Protein AF-K0T5U4-F1 (afdb_monomer_lite)

Organism: Thalassiosira oceanica (NCBI:txid159749)

Radius of gyration: 22.1 Å; chains: 1; bounding box: 47×36×96 Å

Sequence (285 aa):
NEALRSGDAENAYESLRFISALSVLTGEKLSTVLVSIDNVISHMTKAKKMKQSLQLILLDKLLVTSLMSSDEVGPTIDALIEKHKTTNQAWDMELTLYTRFFVAFWNEALFTLNDLLSMNLKVQLKYVYFKFYHGIIAFQQYRNGEGEEWLDQGKDCLEKFKVWSSLSAANFESKLLILEAEYQASEADISAAKTMFQSAARVARNNGLINDQALACKLYGQFLISIVEYQEAISWLNLSKSSFKDWGATHLLKQVENKRQTLIRENNLQDVKTSSCNPKHDLGC

Secondary structure (DSSP, 8-state):
-HHHHHHHHHHHHHHHHHHHHHHHHTT--HHHHHHHHHHHHHHHHHTSS-HHHHHHHHHHHHHHHHHHS----HHHHHHHHHHHHHHT-HHHHHHHHHHHHHHHHHTT-HHHHHHHHT-----HHHHHHHHHHHHHHHHHHHHTTS-HHHHHHHHHHHHHHHHHHHH-HHHHHHHHHHHHHHHHHHTT-HHHHHHHHHHHHHHHHHTT-HHHHHHHHHHHHHHHHHTT-HHHHHHHHHHHHHHHHHHT-HHHHHHHHHHHHHHHHHHHHHHHHHHHT--------

InterPro domains:
  IPR053159 Hybrid Signal Transduction Histidine Kinase [PTHR43642] (2-261)

Foldseek 3Di:
DVVVVVVVVVVVLVVLLVVLLVCLQQLHALVVSLVSLVVSLVVVVVVVPPPLSNLLSVLSNLLSCLLQDVDPCLVVLVVQLVVCVVVVPVVSNLSSLLSNCSSCLLVVVVVSCVVSLPDDRPPVVSVLVNLLSLLLVLLVCLVVVVDPVSLVSNVVSLVVLVVVCVVPVLNRVLSNLLSQLSNCLSVVVPVSNLVSLVVSLVSCVVSVSLVSNLVSLQVNLVSCVVVVNLVVSLVSLVSSLVSSVRSNSNVSSVVSVVVSVVSVVVVVVVVVVVVVPDDPPPPDD

Structure (mmCIF, N/CA/C/O backbone):
data_AF-K0T5U4-F1
#
_entry.id   AF-K0T5U4-F1
#
loop_
_atom_site.group_PDB
_atom_site.id
_atom_site.type_symbol
_atom_site.label_atom_id
_atom_site.label_alt_id
_atom_site.label_comp_id
_atom_site.label_asym_id
_atom_site.label_entity_id
_atom_site.label_seq_id
_atom_site.pdbx_PDB_ins_code
_atom_site.Cartn_x
_atom_site.Cartn_y
_atom_site.Cartn_z
_atom_site.occupancy
_atom_site.B_iso_or_equiv
_atom_site.auth_seq_id
_atom_site.auth_comp_id
_atom_site.auth_asym_id
_atom_site.auth_atom_id
_atom_site.pdbx_PDB_model_num
ATOM 1 N N . ASN A 1 1 ? 22.586 -15.691 -37.755 1.00 48.75 1 ASN A N 1
ATOM 2 C CA . ASN A 1 1 ? 21.652 -16.068 -36.669 1.00 48.75 1 ASN A CA 1
ATOM 3 C C . ASN A 1 1 ? 21.885 -15.238 -35.390 1.00 48.75 1 ASN A C 1
ATOM 5 O O . ASN A 1 1 ? 21.758 -15.745 -34.285 1.00 48.75 1 ASN A O 1
ATOM 9 N N . GLU A 1 2 ? 22.236 -13.952 -35.525 1.00 37.44 2 GLU A N 1
ATOM 10 C CA . GLU A 1 2 ? 22.472 -13.029 -34.397 1.00 37.44 2 GLU A CA 1
ATOM 11 C C . GLU A 1 2 ? 21.187 -12.357 -33.907 1.00 37.44 2 GLU A C 1
ATOM 13 O O . GLU A 1 2 ? 21.043 -12.161 -32.709 1.00 37.44 2 GLU A O 1
ATOM 18 N N . ALA A 1 3 ? 20.232 -12.089 -34.807 1.00 31.78 3 ALA A N 1
ATOM 19 C CA . ALA A 1 3 ? 18.937 -11.492 -34.467 1.00 31.78 3 ALA A CA 1
ATOM 20 C C . ALA A 1 3 ? 18.115 -12.361 -33.493 1.00 31.78 3 ALA A C 1
ATOM 22 O O . ALA A 1 3 ? 17.460 -11.841 -32.595 1.00 31.78 3 ALA A O 1
ATOM 23 N N . LEU A 1 4 ? 18.214 -13.690 -33.626 1.00 35.78 4 LEU A N 1
ATOM 24 C CA . LEU A 1 4 ? 17.598 -14.654 -32.708 1.00 35.78 4 LEU A CA 1
ATOM 25 C C . LEU A 1 4 ? 18.262 -14.640 -31.321 1.00 35.78 4 LEU A C 1
ATOM 27 O O . LEU A 1 4 ? 17.560 -14.698 -30.323 1.00 35.78 4 LEU A O 1
ATOM 31 N N . ARG A 1 5 ? 19.592 -14.478 -31.239 1.00 49.34 5 ARG A N 1
ATOM 32 C CA . ARG A 1 5 ? 20.318 -14.359 -29.957 1.00 49.34 5 ARG A CA 1
ATOM 33 C C . ARG A 1 5 ? 20.125 -12.996 -29.284 1.00 49.34 5 ARG A C 1
ATOM 35 O O . ARG A 1 5 ? 20.102 -12.926 -28.061 1.00 49.34 5 ARG A O 1
ATOM 42 N N . SER A 1 6 ? 20.001 -11.915 -30.059 1.00 52.59 6 SER A N 1
ATOM 43 C CA . SER A 1 6 ? 19.738 -10.576 -29.519 1.00 52.59 6 SER A CA 1
ATOM 44 C C . SER A 1 6 ? 18.296 -10.415 -29.046 1.00 52.59 6 SER A C 1
ATOM 46 O O . SER A 1 6 ? 18.087 -9.808 -28.001 1.00 52.59 6 SER A O 1
ATOM 48 N N . GLY A 1 7 ? 17.325 -10.991 -29.767 1.00 58.91 7 GLY A N 1
ATOM 49 C CA . GLY A 1 7 ? 15.921 -10.990 -29.351 1.00 58.91 7 GLY A CA 1
ATOM 50 C C . GLY A 1 7 ? 15.683 -11.788 -28.067 1.00 58.91 7 GLY A C 1
ATOM 51 O O . GLY A 1 7 ? 14.906 -11.366 -27.220 1.00 58.91 7 GLY A O 1
ATOM 52 N N . ASP A 1 8 ? 16.405 -12.895 -27.876 1.00 68.19 8 ASP A N 1
ATOM 53 C CA . ASP A 1 8 ? 16.314 -13.713 -26.658 1.00 68.19 8 ASP A CA 1
ATOM 54 C C . ASP A 1 8 ? 16.868 -12.969 -25.426 1.00 68.19 8 ASP A C 1
ATOM 56 O O . ASP A 1 8 ? 16.258 -12.950 -24.360 1.00 68.19 8 ASP A O 1
ATOM 60 N N . ALA A 1 9 ? 17.990 -12.255 -25.591 1.00 67.38 9 ALA A N 1
ATOM 61 C CA . ALA A 1 9 ? 18.580 -11.457 -24.518 1.00 67.38 9 ALA A CA 1
ATOM 62 C C . ALA A 1 9 ? 17.706 -10.252 -24.125 1.00 67.38 9 ALA A C 1
ATOM 64 O O . ALA A 1 9 ? 17.514 -10.001 -22.940 1.00 67.38 9 ALA A O 1
ATOM 65 N N . GLU A 1 10 ? 17.164 -9.511 -25.094 1.00 66.50 10 GLU A N 1
ATOM 66 C CA . GLU A 1 10 ? 16.290 -8.358 -24.833 1.00 66.50 10 GLU A CA 1
ATOM 67 C C . GLU A 1 10 ? 14.999 -8.774 -24.114 1.00 66.50 10 GLU A C 1
ATOM 69 O O . GLU A 1 10 ? 14.656 -8.199 -23.080 1.00 66.50 10 GLU A O 1
ATOM 74 N N . ASN A 1 11 ? 14.356 -9.852 -24.572 1.00 71.25 11 ASN A N 1
ATOM 75 C CA . ASN A 1 11 ? 13.186 -10.425 -23.904 1.00 71.25 11 ASN A CA 1
ATOM 76 C C . ASN A 1 11 ? 13.507 -10.931 -22.489 1.00 71.25 11 ASN A C 1
ATOM 78 O O . ASN A 1 11 ? 12.688 -10.776 -21.578 1.00 71.25 11 ASN A O 1
ATOM 82 N N . ALA A 1 12 ? 14.697 -11.501 -22.274 1.00 73.56 12 ALA A N 1
ATOM 83 C CA . ALA A 1 12 ? 15.143 -11.912 -20.946 1.00 73.56 12 ALA A CA 1
ATOM 84 C C . ALA A 1 12 ? 15.303 -10.709 -20.000 1.00 73.56 12 ALA A C 1
ATOM 86 O O . ALA A 1 12 ? 14.860 -10.776 -18.853 1.00 73.56 12 ALA A O 1
ATOM 87 N N . TYR A 1 13 ? 15.867 -9.589 -20.464 1.00 73.06 13 TYR A N 1
ATOM 88 C CA . TYR A 1 13 ? 15.986 -8.375 -19.646 1.00 73.06 13 TYR A CA 1
ATOM 89 C C . TYR A 1 13 ? 14.633 -7.727 -19.348 1.00 73.06 13 TYR A C 1
ATOM 91 O O . TYR A 1 13 ? 14.400 -7.307 -18.216 1.00 73.06 13 TYR A O 1
ATOM 99 N N . GLU A 1 14 ? 13.720 -7.690 -20.319 1.00 71.06 14 GLU A N 1
ATOM 100 C CA . GLU A 1 14 ? 12.347 -7.220 -20.101 1.00 71.06 14 GLU A CA 1
ATOM 101 C C . GLU A 1 14 ? 11.601 -8.095 -19.082 1.00 71.06 14 GLU A C 1
ATOM 103 O O . GLU A 1 14 ? 10.928 -7.576 -18.188 1.00 71.06 14 GLU A O 1
ATOM 108 N N . SER A 1 15 ? 11.789 -9.416 -19.148 1.00 75.12 15 SER A N 1
ATOM 109 C CA . SER A 1 15 ? 11.224 -10.363 -18.180 1.00 75.12 15 SER A CA 1
ATOM 110 C C . SER A 1 15 ? 11.803 -10.151 -16.778 1.00 75.12 15 SER A C 1
ATOM 112 O O . SER A 1 15 ? 11.058 -10.076 -15.803 1.00 75.12 15 SER A O 1
ATOM 114 N N . LEU A 1 16 ? 13.124 -9.984 -16.665 1.00 71.50 16 LEU A N 1
ATOM 115 C CA . LEU A 1 16 ? 13.797 -9.705 -15.391 1.00 71.50 16 LEU A CA 1
ATOM 116 C C . LEU A 1 16 ? 13.361 -8.367 -14.781 1.00 71.50 16 LEU A C 1
ATOM 118 O O . LEU A 1 16 ? 13.172 -8.283 -13.564 1.00 71.50 16 LEU A O 1
ATOM 122 N N . ARG A 1 17 ? 13.146 -7.336 -15.612 1.00 76.00 17 ARG A N 1
ATOM 123 C CA . ARG A 1 17 ? 12.554 -6.069 -15.164 1.00 76.00 17 ARG A CA 1
ATOM 124 C C . ARG A 1 17 ? 11.155 -6.295 -14.606 1.00 76.00 17 ARG A C 1
ATOM 126 O O . ARG A 1 17 ? 10.855 -5.818 -13.517 1.00 76.00 17 ARG A O 1
ATOM 133 N N . PHE A 1 18 ? 10.305 -7.022 -15.331 1.00 75.31 18 PHE A N 1
ATOM 134 C CA . PHE A 1 18 ? 8.936 -7.289 -14.893 1.00 75.31 18 PHE A CA 1
ATOM 135 C C . PHE A 1 18 ? 8.897 -8.040 -13.557 1.00 75.31 18 PHE A C 1
ATOM 137 O O . PHE A 1 18 ? 8.133 -7.663 -12.671 1.00 75.31 18 PHE A O 1
ATOM 144 N N . ILE A 1 19 ? 9.774 -9.034 -13.383 1.00 77.94 19 ILE A N 1
ATOM 145 C CA . ILE A 1 19 ? 9.942 -9.753 -12.115 1.00 77.94 19 ILE A CA 1
ATOM 146 C C . ILE A 1 19 ? 10.361 -8.785 -11.008 1.00 77.94 19 ILE A C 1
ATOM 148 O O . ILE A 1 19 ? 9.720 -8.756 -9.969 1.00 77.94 19 ILE A O 1
ATOM 152 N N . SER A 1 20 ? 11.361 -7.930 -11.242 1.00 74.44 20 SER A N 1
ATOM 153 C CA . SER A 1 20 ? 11.825 -6.966 -10.233 1.00 74.44 20 SER A CA 1
ATOM 154 C C . SER A 1 20 ? 10.732 -5.979 -9.809 1.00 74.44 20 SER A C 1
ATOM 156 O O . SER A 1 20 ? 10.579 -5.704 -8.620 1.00 74.44 20 SER A O 1
ATOM 158 N N . ALA A 1 21 ? 9.937 -5.478 -10.757 1.00 73.75 21 ALA A N 1
ATOM 159 C CA . ALA A 1 21 ? 8.804 -4.607 -10.458 1.00 73.75 21 ALA A CA 1
ATOM 160 C C . ALA A 1 21 ? 7.712 -5.338 -9.655 1.00 73.75 21 ALA A C 1
ATOM 162 O O . ALA A 1 21 ? 7.161 -4.774 -8.709 1.00 73.75 21 ALA A O 1
ATOM 163 N N . LEU A 1 22 ? 7.423 -6.598 -9.997 1.00 81.06 22 LEU A N 1
ATOM 164 C CA . LEU A 1 22 ? 6.492 -7.447 -9.252 1.00 81.06 22 LEU A CA 1
ATOM 165 C C . LEU A 1 22 ? 6.977 -7.726 -7.833 1.00 81.06 22 LEU A C 1
ATOM 167 O O . LEU A 1 22 ? 6.190 -7.591 -6.905 1.00 81.06 22 LEU A O 1
ATOM 171 N N . SER A 1 23 ? 8.260 -8.040 -7.658 1.00 84.31 23 SER A N 1
ATOM 172 C CA . SER A 1 23 ? 8.875 -8.344 -6.367 1.00 84.31 23 SER A CA 1
ATOM 173 C C . SER A 1 23 ? 8.651 -7.240 -5.328 1.00 84.31 23 SER A C 1
ATOM 175 O O . SER A 1 23 ? 8.367 -7.521 -4.164 1.00 84.31 23 SER A O 1
ATOM 177 N N . VAL A 1 24 ? 8.714 -5.966 -5.739 1.00 80.81 24 VAL A N 1
ATOM 178 C CA . VAL A 1 24 ? 8.388 -4.832 -4.852 1.00 80.81 24 VAL A CA 1
ATOM 179 C C . VAL A 1 24 ? 6.923 -4.881 -4.414 1.00 80.81 24 VAL A C 1
ATOM 181 O O . VAL A 1 24 ? 6.597 -4.633 -3.254 1.00 80.81 24 VAL A O 1
ATOM 184 N N . LEU A 1 25 ? 6.029 -5.203 -5.346 1.00 81.25 25 LEU A N 1
ATOM 185 C CA . LEU A 1 25 ? 4.581 -5.163 -5.165 1.00 81.25 25 LEU A CA 1
ATOM 186 C C . LEU A 1 25 ? 4.019 -6.398 -4.441 1.00 81.25 25 LEU A C 1
ATOM 188 O O . LEU A 1 25 ? 2.938 -6.316 -3.849 1.00 81.25 25 LEU A O 1
ATOM 192 N N . THR A 1 26 ? 4.741 -7.518 -4.457 1.00 83.94 26 THR A N 1
ATOM 193 C CA . THR A 1 26 ? 4.399 -8.772 -3.765 1.00 83.94 26 THR A CA 1
ATOM 194 C C . THR A 1 26 ? 5.061 -8.908 -2.392 1.00 83.94 26 THR A C 1
ATOM 196 O O . THR A 1 26 ? 4.864 -9.913 -1.716 1.00 83.94 26 THR A O 1
ATOM 199 N N . GLY A 1 27 ? 5.818 -7.901 -1.947 1.00 88.00 27 GLY A N 1
ATOM 200 C CA . GLY A 1 27 ? 6.398 -7.883 -0.604 1.00 88.00 27 GLY A CA 1
ATOM 201 C C . GLY A 1 27 ? 7.706 -8.659 -0.466 1.00 88.00 27 GLY A C 1
ATOM 202 O O . GLY A 1 27 ? 8.102 -8.970 0.659 1.00 88.00 27 GLY A O 1
ATOM 203 N N . GLU A 1 28 ? 8.409 -8.945 -1.568 1.00 92.50 28 GLU A N 1
ATOM 204 C CA . GLU A 1 28 ? 9.762 -9.493 -1.479 1.00 92.50 28 GLU A CA 1
ATOM 205 C C . GLU A 1 28 ? 10.695 -8.523 -0.752 1.00 92.50 28 GLU A C 1
ATOM 207 O O . GLU A 1 28 ? 10.569 -7.297 -0.840 1.00 92.50 28 GLU A O 1
ATOM 212 N N . LYS A 1 29 ? 11.674 -9.085 -0.037 1.00 94.88 29 LYS A N 1
ATOM 213 C CA . LYS A 1 29 ? 12.633 -8.307 0.744 1.00 94.88 29 LYS A CA 1
ATOM 214 C C . LYS A 1 29 ? 13.379 -7.318 -0.153 1.00 94.88 29 LYS A C 1
ATOM 216 O O . LYS A 1 29 ? 14.140 -7.729 -1.031 1.00 94.88 29 LYS A O 1
ATOM 221 N N . LEU A 1 30 ? 13.241 -6.021 0.125 1.00 94.62 30 LEU A N 1
ATOM 222 C CA . LEU A 1 30 ? 13.740 -4.945 -0.738 1.00 94.62 30 LEU A CA 1
ATOM 223 C C . LEU A 1 30 ? 15.249 -5.018 -0.998 1.00 94.62 30 LEU A C 1
ATOM 225 O O . LEU A 1 30 ? 15.692 -4.703 -2.096 1.00 94.62 30 LEU A O 1
ATOM 229 N N . SER A 1 31 ? 16.044 -5.510 -0.040 1.00 94.06 31 SER A N 1
ATOM 230 C CA . SER A 1 31 ? 17.482 -5.726 -0.250 1.00 94.06 31 SER A CA 1
ATOM 231 C C . SER A 1 31 ? 17.773 -6.751 -1.351 1.00 94.06 31 SER A C 1
ATOM 233 O O . SER A 1 31 ? 18.725 -6.590 -2.106 1.00 94.06 31 SER A O 1
ATOM 235 N N . THR A 1 32 ? 16.962 -7.808 -1.447 1.00 92.81 32 THR A N 1
ATOM 236 C CA . THR A 1 32 ? 17.093 -8.840 -2.484 1.00 92.81 32 THR A CA 1
ATOM 237 C C . THR A 1 32 ? 16.663 -8.289 -3.839 1.00 92.81 32 THR A C 1
ATOM 239 O O . THR A 1 32 ? 17.360 -8.489 -4.834 1.00 92.81 32 THR A O 1
ATOM 242 N N . VAL A 1 33 ? 15.564 -7.530 -3.860 1.00 92.62 33 VAL A N 1
ATOM 243 C CA . VAL A 1 33 ? 15.078 -6.859 -5.071 1.00 92.62 33 VAL A CA 1
ATOM 244 C C . VAL A 1 33 ? 16.120 -5.877 -5.605 1.00 92.62 33 VAL A C 1
ATOM 246 O O . VAL A 1 33 ? 16.430 -5.905 -6.792 1.00 92.62 33 VAL A O 1
ATOM 249 N N . LEU A 1 34 ? 16.729 -5.068 -4.733 1.00 92.38 34 LEU A N 1
ATOM 250 C CA . LEU A 1 34 ? 17.756 -4.099 -5.115 1.00 92.38 34 LEU A CA 1
ATOM 251 C C . LEU A 1 34 ? 18.985 -4.772 -5.742 1.00 92.38 34 LEU A C 1
ATOM 253 O O . LEU A 1 34 ? 19.461 -4.317 -6.778 1.00 92.38 34 LEU A O 1
ATOM 257 N N . VAL A 1 35 ? 19.455 -5.890 -5.174 1.00 91.81 35 VAL A N 1
ATOM 258 C CA . VAL A 1 35 ? 20.556 -6.681 -5.756 1.00 91.81 35 VAL A CA 1
ATOM 259 C C . VAL A 1 35 ? 20.186 -7.207 -7.147 1.00 91.81 35 VAL A C 1
ATOM 261 O O . VAL A 1 35 ? 21.005 -7.150 -8.064 1.00 91.81 35 VAL A O 1
ATOM 264 N N . SER A 1 36 ? 18.955 -7.696 -7.326 1.00 89.06 36 SER A N 1
ATOM 265 C CA . SER A 1 36 ? 18.466 -8.165 -8.630 1.00 89.06 36 SER A CA 1
ATOM 266 C C . SER A 1 36 ? 18.442 -7.032 -9.663 1.00 89.06 36 SER A C 1
ATOM 268 O O . SER A 1 36 ? 19.010 -7.164 -10.749 1.00 89.06 36 SER A O 1
ATOM 270 N N . ILE A 1 37 ? 17.884 -5.879 -9.285 1.00 89.62 37 ILE A N 1
ATOM 271 C CA . ILE A 1 37 ? 17.845 -4.659 -10.098 1.00 89.62 37 ILE A CA 1
ATOM 272 C C . ILE A 1 37 ? 19.260 -4.214 -10.497 1.00 89.62 37 ILE A C 1
ATOM 274 O O . ILE A 1 37 ? 19.512 -3.941 -11.672 1.00 89.62 37 ILE A O 1
ATOM 278 N N . ASP A 1 38 ? 20.203 -4.176 -9.554 1.00 91.06 38 ASP A N 1
ATOM 279 C CA . ASP A 1 38 ? 21.587 -3.763 -9.812 1.00 91.06 38 ASP A CA 1
ATOM 280 C C . ASP A 1 38 ? 22.310 -4.707 -10.777 1.00 91.06 38 ASP A C 1
ATOM 282 O O . ASP A 1 38 ? 23.038 -4.257 -11.671 1.00 91.06 38 ASP A O 1
ATOM 286 N N . ASN A 1 39 ? 22.062 -6.012 -10.658 1.00 87.12 39 ASN A N 1
ATOM 287 C CA . ASN A 1 39 ? 22.575 -6.996 -11.604 1.00 87.12 39 ASN A CA 1
ATOM 288 C C . ASN A 1 39 ? 22.016 -6.746 -13.011 1.00 87.12 39 ASN A C 1
ATOM 290 O O . ASN A 1 39 ? 22.788 -6.661 -13.971 1.00 87.12 39 ASN A O 1
ATOM 294 N N . VAL A 1 40 ? 20.698 -6.557 -13.140 1.00 84.50 40 VAL A N 1
ATOM 295 C CA . VAL A 1 40 ? 20.041 -6.262 -14.425 1.00 84.50 40 VAL A CA 1
ATOM 296 C C . VAL A 1 40 ? 20.614 -4.986 -15.050 1.00 84.50 40 VAL A C 1
ATOM 298 O O . VAL A 1 40 ? 21.036 -5.010 -16.208 1.00 84.50 40 VAL A O 1
ATOM 301 N N . ILE A 1 41 ? 20.745 -3.899 -14.281 1.00 87.50 41 ILE A N 1
ATOM 302 C CA . ILE A 1 41 ? 21.347 -2.635 -14.737 1.00 87.50 41 ILE A CA 1
ATOM 303 C C . ILE A 1 41 ? 22.782 -2.849 -15.241 1.00 87.50 41 ILE A C 1
ATOM 305 O O . ILE A 1 41 ? 23.142 -2.352 -16.315 1.00 87.50 41 ILE A O 1
ATOM 309 N N . SER A 1 42 ? 23.606 -3.600 -14.502 1.00 86.44 42 SER A N 1
ATOM 310 C CA . SER A 1 42 ? 24.994 -3.905 -14.878 1.00 86.44 42 SER A CA 1
ATOM 311 C C . SER A 1 42 ? 25.073 -4.642 -16.218 1.00 86.44 42 SER A C 1
ATOM 313 O O . SER A 1 42 ? 25.872 -4.283 -17.091 1.00 86.44 42 SER A O 1
ATOM 315 N N . HIS A 1 43 ? 24.206 -5.635 -16.427 1.00 81.38 43 HIS A N 1
ATOM 316 C CA . HIS A 1 43 ? 24.136 -6.380 -17.681 1.00 81.38 43 HIS A CA 1
ATOM 317 C C . HIS A 1 43 ? 23.635 -5.520 -18.851 1.00 81.38 43 HIS A C 1
ATOM 319 O O . HIS A 1 43 ? 24.263 -5.500 -19.915 1.00 81.38 43 HIS A O 1
ATOM 325 N N . MET A 1 44 ? 22.568 -4.744 -18.652 1.00 80.38 44 MET A N 1
ATOM 326 C CA . MET A 1 44 ? 21.993 -3.885 -19.694 1.00 80.38 44 MET A CA 1
ATOM 327 C C . MET A 1 44 ? 22.946 -2.765 -20.122 1.00 80.38 44 MET A C 1
ATOM 329 O O . MET A 1 44 ? 23.058 -2.467 -21.314 1.00 80.38 44 MET A O 1
ATOM 333 N N . THR A 1 45 ? 23.699 -2.194 -19.178 1.00 83.19 45 THR A N 1
ATOM 334 C CA . THR A 1 45 ? 24.708 -1.160 -19.462 1.00 83.19 45 THR A CA 1
ATOM 335 C C . THR A 1 45 ? 25.827 -1.704 -20.356 1.00 83.19 45 THR A C 1
ATOM 337 O O . THR A 1 45 ? 26.250 -1.040 -21.306 1.00 83.19 45 THR A O 1
ATOM 340 N N . LYS A 1 46 ? 26.274 -2.945 -20.117 1.00 80.88 46 LYS A N 1
ATOM 341 C CA . LYS A 1 46 ? 27.308 -3.611 -20.932 1.00 80.88 46 LYS A CA 1
ATOM 342 C C . LYS A 1 46 ? 26.837 -3.916 -22.355 1.00 80.88 46 LYS A C 1
ATOM 344 O O . LYS A 1 46 ? 27.642 -3.865 -23.282 1.00 80.88 46 LYS A O 1
ATOM 349 N N . ALA A 1 47 ? 25.548 -4.188 -22.544 1.00 74.38 47 ALA A N 1
ATOM 350 C CA . ALA A 1 47 ? 24.977 -4.548 -23.839 1.00 74.38 47 ALA A CA 1
ATOM 351 C C . ALA A 1 47 ? 24.832 -3.367 -24.829 1.00 74.38 47 ALA A C 1
ATOM 353 O O . ALA A 1 47 ? 24.534 -3.599 -25.999 1.00 74.38 47 ALA A O 1
ATOM 354 N N . LYS A 1 48 ? 25.049 -2.110 -24.395 1.00 66.94 48 LYS A N 1
ATOM 355 C CA . LYS A 1 48 ? 25.103 -0.856 -25.194 1.00 66.94 48 LYS A CA 1
ATOM 356 C C . LYS A 1 48 ? 23.916 -0.543 -26.136 1.00 66.94 48 LYS A C 1
ATOM 358 O O . LYS A 1 48 ? 23.945 0.502 -26.785 1.00 66.94 48 LYS A O 1
ATOM 363 N N . LYS A 1 49 ? 22.873 -1.380 -26.210 1.00 63.09 49 LYS A N 1
ATOM 364 C CA . LYS A 1 49 ? 21.760 -1.259 -27.178 1.00 63.09 49 LYS A CA 1
ATOM 365 C C . LYS A 1 49 ? 20.365 -1.017 -26.572 1.00 63.09 49 LYS A C 1
ATOM 367 O O . LYS A 1 49 ? 19.439 -0.780 -27.330 1.00 63.09 49 LYS A O 1
ATOM 372 N N . MET A 1 50 ? 20.204 -0.995 -25.244 1.00 65.38 50 MET A N 1
ATOM 373 C CA . MET A 1 50 ? 18.878 -0.995 -24.585 1.00 65.38 50 MET A CA 1
ATOM 374 C C . MET A 1 50 ? 18.613 0.263 -23.737 1.00 65.38 50 MET A C 1
ATOM 376 O O . MET A 1 50 ? 18.429 0.184 -22.525 1.00 65.38 50 MET A O 1
ATOM 380 N N . LYS A 1 51 ? 18.635 1.455 -24.352 1.00 69.88 51 LYS A N 1
ATOM 381 C CA . LYS A 1 51 ? 18.510 2.732 -23.612 1.00 69.88 51 LYS A CA 1
ATOM 382 C C . LYS A 1 51 ? 17.143 2.930 -22.937 1.00 69.88 51 LYS A C 1
ATOM 384 O O . LYS A 1 51 ? 17.113 3.429 -21.818 1.00 69.88 51 LYS A O 1
ATOM 389 N N . GLN A 1 52 ? 16.043 2.556 -23.596 1.00 67.88 52 GLN A N 1
ATOM 390 C CA . GLN A 1 52 ? 14.685 2.715 -23.049 1.00 67.88 52 GLN A CA 1
ATOM 391 C C . GLN A 1 52 ? 14.436 1.756 -21.885 1.00 67.88 52 GLN A C 1
ATOM 393 O O . GLN A 1 52 ? 14.146 2.192 -20.776 1.00 67.88 52 GLN A O 1
ATOM 398 N N . SER A 1 53 ? 14.675 0.461 -22.085 1.00 69.38 53 SER A N 1
ATOM 399 C CA . SER A 1 53 ? 14.545 -0.553 -21.037 1.00 69.38 53 SER A CA 1
ATOM 400 C C . SER A 1 53 ? 15.421 -0.262 -19.811 1.00 69.38 53 SER A C 1
ATOM 402 O O . SER A 1 53 ? 14.994 -0.496 -18.681 1.00 69.38 53 SER A O 1
ATOM 404 N N . LEU A 1 54 ? 16.617 0.313 -20.017 1.00 78.56 54 LEU A N 1
ATOM 405 C CA . LEU A 1 54 ? 17.494 0.765 -18.934 1.00 78.56 54 LEU A CA 1
ATOM 406 C C . LEU A 1 54 ? 16.866 1.903 -18.113 1.00 78.56 54 LEU A C 1
ATOM 408 O O . LEU A 1 54 ? 16.998 1.927 -16.895 1.00 78.56 54 LEU A O 1
ATOM 412 N N . GLN A 1 55 ? 16.170 2.843 -18.752 1.00 78.62 55 GLN A N 1
ATOM 413 C CA . GLN A 1 55 ? 15.493 3.922 -18.036 1.00 78.62 55 GLN A CA 1
ATOM 414 C C . GLN A 1 55 ? 14.366 3.389 -17.138 1.00 78.62 55 GLN A C 1
ATOM 416 O O . GLN A 1 55 ? 14.178 3.879 -16.027 1.00 78.62 55 GLN A O 1
ATOM 421 N N . LEU A 1 56 ? 13.658 2.353 -17.585 1.00 78.75 56 LEU A N 1
ATOM 422 C CA . LEU A 1 56 ? 12.543 1.775 -16.838 1.00 78.75 56 LEU A CA 1
ATOM 423 C C . LEU A 1 56 ? 13.005 1.013 -15.592 1.00 78.75 56 LEU A C 1
ATOM 425 O O . LEU A 1 56 ? 12.458 1.232 -14.516 1.00 78.75 56 LEU A O 1
ATOM 429 N N . ILE A 1 57 ? 14.064 0.205 -15.694 1.00 83.69 57 ILE A N 1
ATOM 430 C CA . ILE A 1 57 ? 14.638 -0.468 -14.515 1.00 83.69 57 ILE A CA 1
ATOM 431 C C . ILE A 1 57 ? 15.251 0.540 -13.520 1.00 83.69 57 ILE A C 1
ATOM 433 O O . ILE A 1 57 ? 15.254 0.306 -12.312 1.00 83.69 57 ILE A O 1
ATOM 437 N N . LEU A 1 58 ? 15.725 1.702 -13.993 1.00 87.62 58 LEU A N 1
ATOM 438 C CA . LEU A 1 58 ? 16.183 2.785 -13.115 1.00 87.62 58 LEU A CA 1
ATOM 439 C C . LEU A 1 58 ? 15.029 3.427 -12.331 1.00 87.62 58 LEU A C 1
ATOM 441 O O . LEU A 1 58 ? 15.230 3.788 -11.174 1.00 87.62 58 LEU A O 1
ATOM 445 N N . LEU A 1 59 ? 13.826 3.535 -12.907 1.00 86.56 59 LEU A N 1
ATOM 446 C CA . LEU A 1 59 ? 12.638 3.989 -12.171 1.00 86.56 59 LEU A CA 1
ATOM 447 C C . LEU A 1 59 ? 12.261 3.011 -11.054 1.00 86.56 59 LEU A C 1
ATOM 449 O O . LEU A 1 59 ? 11.942 3.446 -9.948 1.00 86.56 59 LEU A O 1
ATOM 453 N N . ASP A 1 60 ? 12.339 1.705 -11.319 1.00 86.38 60 ASP A N 1
ATOM 454 C CA . ASP A 1 60 ? 12.092 0.680 -10.300 1.00 86.38 60 ASP A CA 1
ATOM 455 C C . ASP A 1 60 ? 13.148 0.760 -9.182 1.00 86.38 60 ASP A C 1
ATOM 457 O O . ASP A 1 60 ? 12.812 0.694 -7.998 1.00 86.38 60 ASP A O 1
ATOM 461 N N . LYS A 1 61 ? 14.419 1.019 -9.533 1.00 90.50 61 LYS A N 1
ATOM 462 C CA . LYS A 1 61 ? 15.480 1.291 -8.551 1.00 90.50 61 LYS A CA 1
ATOM 463 C C . LYS A 1 61 ? 15.166 2.513 -7.689 1.00 90.50 61 LYS A C 1
ATOM 465 O O . LYS A 1 61 ? 15.315 2.441 -6.474 1.00 90.50 61 LYS A O 1
ATOM 470 N N . LEU A 1 62 ? 14.732 3.622 -8.293 1.00 90.31 62 LEU A N 1
ATOM 471 C CA . LEU A 1 62 ? 14.364 4.839 -7.558 1.00 90.31 62 LEU A CA 1
ATOM 472 C C . LEU A 1 62 ? 13.212 4.582 -6.583 1.00 90.31 62 LEU A C 1
ATOM 474 O O . LEU A 1 62 ? 13.271 5.047 -5.446 1.00 90.31 62 LEU A O 1
ATOM 478 N N . LEU A 1 63 ? 12.205 3.803 -6.994 1.00 89.50 63 LEU A N 1
ATOM 479 C CA . LEU A 1 63 ? 11.122 3.386 -6.108 1.00 89.50 63 LEU A CA 1
ATOM 480 C C . LEU A 1 63 ? 11.662 2.602 -4.905 1.00 89.50 63 LEU A C 1
ATOM 482 O O . LEU A 1 63 ? 11.381 2.973 -3.768 1.00 89.50 63 LEU A O 1
ATOM 486 N N . VAL A 1 64 ? 12.471 1.562 -5.132 1.00 92.12 64 VAL A N 1
ATOM 487 C CA . VAL A 1 64 ? 13.049 0.752 -4.044 1.00 92.12 64 VAL A CA 1
ATOM 488 C C . VAL A 1 64 ? 13.909 1.604 -3.113 1.00 92.12 64 VAL A C 1
ATOM 490 O O . VAL A 1 64 ? 13.735 1.536 -1.897 1.00 92.12 64 VAL A O 1
ATOM 493 N N . THR A 1 65 ? 14.775 2.458 -3.662 1.00 91.75 65 THR A N 1
ATOM 494 C CA . THR A 1 65 ? 15.590 3.387 -2.871 1.00 91.75 65 THR A CA 1
ATOM 495 C C . THR A 1 65 ? 14.711 4.278 -1.998 1.00 91.75 65 THR A C 1
ATOM 497 O O . THR A 1 65 ? 14.964 4.357 -0.805 1.00 91.75 65 THR A O 1
ATOM 500 N N . SER A 1 66 ? 13.623 4.849 -2.531 1.00 92.00 66 SER A N 1
ATOM 501 C CA . SER A 1 66 ? 12.716 5.717 -1.757 1.00 92.00 66 SER A CA 1
ATOM 502 C C . SER A 1 66 ? 12.019 5.030 -0.577 1.00 92.00 66 SER A C 1
ATOM 504 O O . SER A 1 66 ? 11.612 5.683 0.379 1.00 92.00 66 SER A O 1
ATOM 506 N N . LEU A 1 67 ? 11.859 3.705 -0.634 1.00 93.12 67 LEU A N 1
ATOM 507 C CA . LEU A 1 67 ? 11.278 2.915 0.455 1.00 93.12 67 LEU A CA 1
ATOM 508 C C . LEU A 1 67 ? 12.326 2.578 1.529 1.00 93.12 67 LEU A C 1
ATOM 510 O O . LEU A 1 67 ? 11.989 2.369 2.699 1.00 93.12 67 LEU A O 1
ATOM 514 N N . MET A 1 68 ? 13.602 2.511 1.143 1.00 93.69 68 MET A N 1
ATOM 515 C CA . MET A 1 68 ? 14.719 2.147 2.015 1.00 93.69 68 MET A CA 1
ATOM 516 C C . MET A 1 68 ? 15.379 3.375 2.660 1.00 93.69 68 MET A C 1
ATOM 518 O O . MET A 1 68 ? 15.633 3.377 3.866 1.00 93.69 68 MET A O 1
ATOM 522 N N . SER A 1 69 ? 15.642 4.435 1.905 1.00 89.94 69 SER A N 1
ATOM 523 C CA . SER A 1 69 ? 16.266 5.667 2.387 1.00 89.94 69 SER A CA 1
ATOM 524 C C . SER A 1 69 ? 15.289 6.838 2.352 1.00 89.94 69 SER A C 1
ATOM 526 O O . SER A 1 69 ? 14.304 6.837 1.624 1.00 89.94 69 SER A O 1
ATOM 528 N N . SER A 1 70 ? 15.578 7.861 3.154 1.00 80.56 70 SER A N 1
ATOM 529 C CA . SER A 1 70 ? 14.853 9.134 3.136 1.00 80.56 70 SER A CA 1
ATOM 530 C C . SER A 1 70 ? 15.320 10.048 1.998 1.00 80.56 70 SER A C 1
ATOM 532 O O . SER A 1 70 ? 15.206 11.266 2.113 1.00 80.56 70 SER A O 1
ATOM 534 N N . ASP A 1 71 ? 15.933 9.485 0.956 1.00 81.88 71 ASP A N 1
ATOM 535 C CA . ASP A 1 71 ? 16.513 10.264 -0.129 1.00 81.88 71 ASP A CA 1
ATOM 536 C C . ASP A 1 71 ? 15.399 10.863 -0.990 1.00 81.88 71 ASP A C 1
ATOM 538 O O . ASP A 1 71 ? 14.441 10.184 -1.375 1.00 81.88 71 ASP A O 1
ATOM 542 N N . GLU A 1 72 ? 15.542 12.140 -1.338 1.00 79.81 72 GLU A N 1
ATOM 543 C CA . GLU A 1 72 ? 14.608 12.813 -2.233 1.00 79.81 72 GLU A CA 1
ATOM 544 C C . GLU A 1 72 ? 14.800 12.325 -3.673 1.00 79.81 72 GLU A C 1
ATOM 546 O O . GLU A 1 72 ? 15.575 12.868 -4.459 1.00 79.81 72 GLU A O 1
ATOM 551 N N . VAL A 1 73 ? 14.054 11.284 -4.045 1.00 85.81 73 VAL A N 1
ATOM 552 C CA . VAL A 1 73 ? 14.007 10.798 -5.434 1.00 85.81 73 VAL A CA 1
ATOM 553 C C . VAL A 1 73 ? 13.032 11.596 -6.309 1.00 85.81 73 VAL A C 1
ATOM 555 O O . VAL A 1 73 ? 13.113 11.529 -7.534 1.00 85.81 73 VAL A O 1
ATOM 558 N N . GLY A 1 74 ? 12.129 12.370 -5.692 1.00 82.69 74 GLY A N 1
ATOM 559 C CA . GLY A 1 74 ? 11.097 13.172 -6.362 1.00 82.69 74 GLY A CA 1
ATOM 560 C C . GLY A 1 74 ? 11.649 14.082 -7.465 1.00 82.69 74 GLY A C 1
ATOM 561 O O . GLY A 1 74 ? 11.238 13.908 -8.609 1.00 82.69 74 GLY A O 1
ATOM 562 N N . PRO A 1 75 ? 12.649 14.945 -7.189 1.00 86.94 75 PRO A N 1
ATOM 563 C CA . PRO A 1 75 ? 13.233 15.829 -8.201 1.00 86.94 75 PRO A CA 1
ATOM 564 C C . PRO A 1 75 ? 13.822 15.087 -9.407 1.00 86.94 75 PRO A C 1
ATOM 566 O O . PRO A 1 75 ? 13.745 15.564 -10.538 1.00 86.94 75 PRO A O 1
ATOM 569 N N . THR A 1 76 ? 14.388 13.895 -9.184 1.00 88.62 76 THR A N 1
ATOM 570 C CA . THR A 1 76 ? 14.909 13.059 -10.276 1.00 88.62 76 THR A CA 1
ATOM 571 C C . THR A 1 76 ? 13.769 12.558 -11.159 1.00 88.62 76 THR A C 1
ATOM 573 O O . THR A 1 76 ? 13.874 12.607 -12.382 1.00 88.62 76 THR A O 1
ATOM 576 N N . ILE A 1 77 ? 12.670 12.102 -10.557 1.00 88.06 77 ILE A N 1
ATOM 577 C CA . ILE A 1 77 ? 11.485 11.638 -11.287 1.00 88.06 77 ILE A CA 1
ATOM 578 C C . ILE A 1 77 ? 10.826 12.808 -12.035 1.00 88.06 77 ILE A C 1
ATOM 580 O O . ILE A 1 77 ? 10.489 12.662 -13.208 1.00 88.06 77 ILE A O 1
ATOM 584 N N . ASP A 1 78 ? 10.719 13.979 -11.406 1.00 87.00 78 ASP A N 1
ATOM 585 C CA . ASP A 1 78 ? 10.134 15.185 -12.003 1.00 87.00 78 ASP A CA 1
ATOM 586 C C . ASP A 1 78 ? 10.957 15.662 -13.217 1.00 87.00 78 ASP A C 1
ATOM 588 O O . ASP A 1 78 ? 10.401 15.970 -14.273 1.00 87.00 78 ASP A O 1
ATOM 592 N N . ALA A 1 79 ? 12.292 15.602 -13.144 1.00 88.19 79 ALA A N 1
ATOM 593 C CA . ALA A 1 79 ? 13.159 15.874 -14.292 1.00 88.19 79 ALA A CA 1
ATOM 594 C C . ALA A 1 79 ? 12.952 14.878 -15.454 1.00 88.19 79 ALA A C 1
ATOM 596 O O . ALA A 1 79 ? 13.035 15.258 -16.626 1.00 88.19 79 ALA A O 1
ATOM 597 N N . LEU A 1 80 ? 12.666 13.604 -15.156 1.00 87.56 80 LEU A N 1
ATOM 598 C CA . LEU A 1 80 ? 12.339 12.605 -16.181 1.00 87.56 80 LEU A CA 1
ATOM 599 C C . LEU A 1 80 ? 10.970 12.869 -16.819 1.00 87.56 80 LEU A C 1
ATOM 601 O O . LEU A 1 80 ? 10.842 12.726 -18.034 1.00 87.56 80 LEU A O 1
ATOM 605 N N . ILE A 1 81 ? 9.978 13.302 -16.038 1.00 86.62 81 ILE A N 1
ATOM 606 C CA . ILE A 1 81 ? 8.659 13.714 -16.544 1.00 86.62 81 ILE A CA 1
ATOM 607 C C . ILE A 1 81 ? 8.814 14.853 -17.558 1.00 86.62 81 ILE A C 1
ATOM 609 O O . ILE A 1 81 ? 8.316 14.747 -18.680 1.00 86.62 81 ILE A O 1
ATOM 613 N N . GLU A 1 82 ? 9.556 15.908 -17.210 1.00 86.38 82 GLU A N 1
ATOM 614 C CA . GLU A 1 82 ? 9.802 17.036 -18.119 1.00 86.38 82 GLU A CA 1
ATOM 615 C C . GLU A 1 82 ? 10.522 16.598 -19.397 1.00 86.38 82 GLU A C 1
ATOM 617 O O . GLU A 1 82 ? 10.130 16.965 -20.507 1.00 86.38 82 GLU A O 1
ATOM 622 N N . LYS A 1 83 ? 11.516 15.713 -19.272 1.00 85.81 83 LYS A N 1
ATOM 623 C CA . LYS A 1 83 ? 12.175 15.115 -20.435 1.00 85.81 83 LYS A CA 1
ATOM 624 C C . LYS A 1 83 ? 11.177 14.368 -21.330 1.00 85.81 83 LYS A C 1
ATOM 626 O O . LYS A 1 83 ? 11.187 14.586 -22.540 1.00 85.81 83 LYS A O 1
ATOM 631 N N . HIS A 1 84 ? 10.300 13.531 -20.775 1.00 83.00 84 HIS A N 1
ATOM 632 C CA . HIS A 1 84 ? 9.332 12.758 -21.563 1.00 83.00 84 HIS A CA 1
ATOM 633 C C . HIS A 1 84 ? 8.276 13.615 -22.259 1.00 83.00 84 HIS A C 1
ATOM 635 O O . HIS A 1 84 ? 7.880 13.283 -23.380 1.00 83.00 84 HIS A O 1
ATOM 641 N N . LYS A 1 85 ? 7.878 14.745 -21.655 1.00 81.88 85 LYS A N 1
ATOM 642 C CA . LYS A 1 85 ? 7.017 15.741 -22.312 1.00 81.88 85 LYS A CA 1
ATOM 643 C C . LYS A 1 85 ? 7.656 16.265 -23.600 1.00 81.88 85 LYS A C 1
ATOM 645 O O . LYS A 1 85 ? 6.972 16.392 -24.611 1.00 81.88 85 LYS A O 1
ATOM 650 N N . THR A 1 86 ? 8.969 16.509 -23.593 1.00 82.25 86 THR A N 1
ATOM 651 C CA . THR A 1 86 ? 9.691 17.007 -24.781 1.00 82.25 86 THR A CA 1
ATOM 652 C C . THR A 1 86 ? 9.947 15.939 -25.849 1.00 82.25 86 THR A C 1
ATOM 654 O O . THR A 1 86 ? 10.039 16.272 -27.027 1.00 82.25 86 THR A O 1
ATOM 657 N N . THR A 1 87 ? 10.049 14.657 -25.473 1.00 76.12 87 THR A N 1
ATOM 658 C CA . THR A 1 87 ? 10.379 13.555 -26.400 1.00 76.12 87 THR A CA 1
ATOM 659 C C . THR A 1 87 ? 9.162 12.795 -26.941 1.00 76.12 87 THR A C 1
ATOM 661 O O . THR A 1 87 ? 9.335 11.905 -27.773 1.00 76.12 87 THR A O 1
ATOM 664 N N . ASN A 1 88 ? 7.943 13.134 -26.500 1.00 70.88 88 ASN A N 1
ATOM 665 C CA . ASN A 1 88 ? 6.671 12.495 -26.876 1.00 70.88 88 ASN A CA 1
ATOM 666 C C . ASN A 1 88 ? 6.642 10.961 -26.669 1.00 70.88 88 ASN A C 1
ATOM 668 O O . ASN A 1 88 ? 6.044 10.210 -27.442 1.00 70.88 88 ASN A O 1
ATOM 672 N N . GLN A 1 89 ? 7.306 10.476 -25.617 1.00 74.06 89 GLN A N 1
ATOM 673 C CA . GLN A 1 89 ? 7.363 9.054 -25.263 1.00 74.06 89 GLN A CA 1
ATOM 674 C C . GLN A 1 89 ? 6.242 8.692 -24.278 1.00 74.06 89 GLN A C 1
ATOM 676 O O . GLN A 1 89 ? 6.453 8.642 -23.068 1.00 74.06 89 GLN A O 1
ATOM 681 N N . ALA A 1 90 ? 5.037 8.433 -24.795 1.00 74.88 90 ALA A N 1
ATOM 682 C CA . ALA A 1 90 ? 3.839 8.223 -23.972 1.00 74.88 90 ALA A CA 1
ATOM 683 C C . ALA A 1 90 ? 3.957 7.062 -22.961 1.00 74.88 90 ALA A C 1
ATOM 685 O O . ALA A 1 90 ? 3.501 7.186 -21.828 1.00 74.88 90 ALA A O 1
ATOM 686 N N . TRP A 1 91 ? 4.594 5.952 -23.347 1.00 72.06 91 TRP A N 1
ATOM 687 C CA . TRP A 1 91 ? 4.775 4.788 -22.468 1.00 72.06 91 TRP A CA 1
ATOM 688 C C . TRP A 1 91 ? 5.749 5.072 -21.316 1.00 72.06 91 TRP A C 1
ATOM 690 O O . TRP A 1 91 ? 5.476 4.746 -20.162 1.00 72.06 91 TRP A O 1
ATOM 700 N N . ASP A 1 92 ? 6.872 5.729 -21.613 1.00 77.25 92 ASP A N 1
ATOM 701 C CA . ASP A 1 92 ? 7.869 6.085 -20.600 1.00 77.25 92 ASP A CA 1
ATOM 702 C C . ASP A 1 92 ? 7.316 7.139 -19.626 1.00 77.25 92 ASP A C 1
ATOM 704 O O . ASP A 1 92 ? 7.564 7.071 -18.420 1.00 77.25 92 ASP A O 1
ATOM 708 N N . MET A 1 93 ? 6.496 8.068 -20.133 1.00 81.94 93 MET A N 1
ATOM 709 C CA . MET A 1 93 ? 5.751 9.029 -19.321 1.00 81.94 93 MET A CA 1
ATOM 710 C C . MET A 1 93 ? 4.818 8.321 -18.335 1.00 81.94 93 MET A C 1
ATOM 712 O O . MET A 1 93 ? 4.866 8.601 -17.140 1.00 81.94 93 MET A O 1
ATOM 716 N N . GLU A 1 94 ? 4.010 7.369 -18.808 1.00 79.88 94 GLU A N 1
ATOM 717 C CA . GLU A 1 94 ? 3.076 6.615 -17.967 1.00 79.88 94 GLU A CA 1
ATOM 718 C C . GLU A 1 94 ? 3.797 5.888 -16.819 1.00 79.88 94 GLU A C 1
ATOM 720 O O . GLU A 1 94 ? 3.395 5.971 -15.657 1.00 79.88 94 GLU A O 1
ATOM 725 N N . LEU A 1 95 ? 4.909 5.213 -17.125 1.00 79.31 95 LEU A N 1
ATOM 726 C CA . LEU A 1 95 ? 5.696 4.488 -16.126 1.00 79.31 95 LEU A CA 1
ATOM 727 C C . LEU A 1 95 ? 6.369 5.424 -15.120 1.00 79.31 95 LEU A C 1
ATOM 729 O O . LEU A 1 95 ? 6.420 5.095 -13.934 1.00 79.31 95 LEU A O 1
ATOM 733 N N . THR A 1 96 ? 6.856 6.576 -15.578 1.00 86.56 96 THR A N 1
ATOM 734 C CA . THR A 1 96 ? 7.478 7.591 -14.718 1.00 86.56 96 THR A CA 1
ATOM 735 C C . THR A 1 96 ? 6.452 8.200 -13.766 1.00 86.56 96 THR A C 1
ATOM 737 O O . THR A 1 96 ? 6.712 8.309 -12.567 1.00 86.56 96 THR A O 1
ATOM 740 N N . LEU A 1 97 ? 5.262 8.527 -14.272 1.00 85.56 97 LEU A N 1
ATOM 741 C CA . LEU A 1 97 ? 4.171 9.054 -13.461 1.00 85.56 97 LEU A CA 1
ATOM 742 C C . LEU A 1 97 ? 3.660 8.030 -12.441 1.00 85.56 97 LEU A C 1
ATOM 744 O O . LEU A 1 97 ? 3.410 8.381 -11.290 1.00 85.56 97 LEU A O 1
ATOM 748 N N . TYR A 1 98 ? 3.571 6.753 -12.821 1.00 85.31 98 TYR A N 1
ATOM 749 C CA . TYR A 1 98 ? 3.269 5.678 -11.877 1.00 85.31 98 TYR A CA 1
ATOM 750 C C . TYR A 1 98 ? 4.298 5.622 -10.741 1.00 85.31 98 TYR A C 1
ATOM 752 O O . TYR A 1 98 ? 3.928 5.588 -9.570 1.00 85.31 98 TYR A O 1
ATOM 760 N N . THR A 1 99 ? 5.594 5.662 -11.057 1.00 87.62 99 THR A N 1
ATOM 761 C CA . THR A 1 99 ? 6.640 5.691 -10.026 1.00 87.62 99 THR A CA 1
ATOM 762 C C . THR A 1 99 ? 6.504 6.928 -9.138 1.00 87.62 99 THR A C 1
ATOM 764 O O . THR A 1 99 ? 6.596 6.809 -7.916 1.00 87.62 99 THR A O 1
ATOM 767 N N . ARG A 1 100 ? 6.200 8.100 -9.715 1.00 89.25 100 ARG A N 1
ATOM 768 C CA . ARG A 1 100 ? 5.951 9.329 -8.947 1.00 89.25 100 ARG A CA 1
ATOM 769 C C . ARG A 1 100 ? 4.784 9.180 -7.976 1.00 89.25 100 ARG A C 1
ATOM 771 O O . ARG A 1 100 ? 4.912 9.592 -6.824 1.00 89.25 100 ARG A O 1
ATOM 778 N N . PHE A 1 101 ? 3.688 8.573 -8.431 1.00 89.44 101 PHE A N 1
ATOM 779 C CA . PHE A 1 101 ? 2.502 8.294 -7.624 1.00 89.44 101 PHE A CA 1
ATOM 780 C C . PHE A 1 101 ? 2.841 7.390 -6.435 1.00 89.44 101 PHE A C 1
ATOM 782 O O . PHE A 1 101 ? 2.498 7.714 -5.303 1.00 89.44 101 PHE A O 1
ATOM 789 N N . PHE A 1 102 ? 3.590 6.307 -6.655 1.00 88.94 102 PHE A N 1
ATOM 790 C CA . PHE A 1 102 ? 3.988 5.391 -5.581 1.00 88.94 102 PHE A CA 1
ATOM 791 C C . PHE A 1 102 ? 4.884 6.048 -4.541 1.00 88.94 102 PHE A C 1
ATOM 793 O O . PHE A 1 102 ? 4.652 5.899 -3.340 1.00 88.94 102 PHE A O 1
ATOM 800 N N . VAL A 1 103 ? 5.894 6.788 -5.000 1.00 90.12 103 VAL A N 1
ATOM 801 C CA . VAL A 1 103 ? 6.782 7.541 -4.113 1.00 90.12 103 VAL A CA 1
ATOM 802 C C . VAL A 1 103 ? 5.969 8.544 -3.296 1.00 90.12 103 VAL A C 1
ATOM 804 O O . VAL A 1 103 ? 6.181 8.650 -2.091 1.00 90.12 103 VAL A O 1
ATOM 807 N N . ALA A 1 104 ? 5.023 9.253 -3.915 1.00 90.12 104 ALA A N 1
ATOM 808 C CA . ALA A 1 104 ? 4.175 10.215 -3.218 1.00 90.12 104 ALA A CA 1
ATOM 809 C C . ALA A 1 104 ? 3.236 9.545 -2.201 1.00 90.12 104 ALA A C 1
ATOM 811 O O . ALA A 1 104 ? 3.154 10.016 -1.070 1.00 90.12 104 ALA A O 1
ATOM 812 N N . PHE A 1 105 ? 2.593 8.427 -2.558 1.00 91.75 105 PHE A N 1
ATOM 813 C CA . PHE A 1 105 ? 1.715 7.675 -1.657 1.00 91.75 1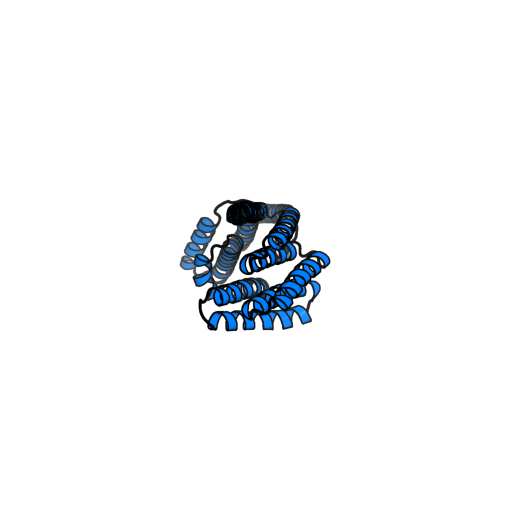05 PHE A CA 1
ATOM 814 C C . PHE A 1 105 ? 2.459 7.229 -0.396 1.00 91.75 105 PHE A C 1
ATOM 816 O O . PHE A 1 105 ? 2.039 7.522 0.723 1.00 91.75 105 PHE A O 1
ATOM 823 N N . TRP A 1 106 ? 3.600 6.556 -0.563 1.00 91.12 106 TRP A N 1
ATOM 824 C CA . TRP A 1 106 ? 4.357 6.023 0.568 1.00 91.12 106 TRP A CA 1
ATOM 825 C C . TRP A 1 106 ? 4.996 7.115 1.429 1.00 91.12 106 TRP A C 1
ATOM 827 O O . TRP A 1 106 ? 5.148 6.917 2.632 1.00 91.12 106 TRP A O 1
ATOM 837 N N . ASN A 1 107 ? 5.299 8.277 0.845 1.00 88.44 107 ASN A N 1
ATOM 838 C CA . ASN A 1 107 ? 5.763 9.456 1.576 1.00 88.44 107 ASN A CA 1
ATOM 839 C C . ASN A 1 107 ? 4.635 10.329 2.153 1.00 88.44 107 ASN A C 1
ATOM 841 O O . ASN A 1 107 ? 4.933 11.386 2.698 1.00 88.44 107 ASN A O 1
ATOM 845 N N . GLU A 1 108 ? 3.368 9.912 2.049 1.00 86.75 108 GLU A N 1
ATOM 846 C CA . GLU A 1 108 ? 2.198 10.681 2.512 1.00 86.75 108 GLU A CA 1
ATOM 847 C C . GLU A 1 108 ? 2.107 12.095 1.884 1.00 86.75 108 GLU A C 1
ATOM 849 O O . GLU A 1 108 ? 1.536 13.021 2.456 1.00 86.75 108 GLU A O 1
ATOM 854 N N . ALA A 1 109 ? 2.643 12.276 0.670 1.00 81.94 109 ALA A N 1
ATOM 855 C CA . ALA A 1 109 ? 2.672 13.549 -0.054 1.00 81.94 109 ALA A CA 1
ATOM 856 C C . ALA A 1 109 ? 1.387 13.766 -0.880 1.00 81.94 109 ALA A C 1
ATOM 858 O O . ALA A 1 109 ? 1.423 13.831 -2.112 1.00 81.94 109 ALA A O 1
ATOM 859 N N . LEU A 1 110 ? 0.243 13.875 -0.191 1.00 72.19 110 LEU A N 1
ATOM 860 C CA . LEU A 1 110 ? -1.099 13.921 -0.797 1.00 72.19 110 LEU A CA 1
ATOM 861 C C . LEU A 1 110 ? -1.271 15.023 -1.858 1.00 72.19 110 LEU A C 1
ATOM 863 O O . LEU A 1 110 ? -1.908 14.783 -2.879 1.00 72.19 110 LEU A O 1
ATOM 867 N N . PHE A 1 111 ? -0.652 16.195 -1.678 1.00 72.75 111 PHE A N 1
ATOM 868 C CA . PHE A 1 111 ? -0.741 17.298 -2.647 1.00 72.75 111 PHE A CA 1
ATOM 869 C C . PHE A 1 111 ? -0.215 16.916 -4.039 1.00 72.75 111 PHE A C 1
ATOM 871 O O . PHE A 1 111 ? -0.731 17.393 -5.041 1.00 72.75 111 PHE A O 1
ATOM 878 N N . THR A 1 112 ? 0.795 16.038 -4.117 1.00 71.12 112 THR A N 1
ATOM 879 C CA . THR A 1 112 ? 1.334 15.569 -5.403 1.00 71.12 112 THR A CA 1
ATOM 880 C C . THR A 1 112 ? 0.420 14.526 -6.053 1.00 71.12 112 THR A C 1
ATOM 882 O O . THR A 1 112 ? 0.518 14.267 -7.249 1.00 71.12 112 THR A O 1
ATOM 885 N N . LEU A 1 113 ? -0.455 13.882 -5.278 1.00 76.19 113 LEU A N 1
ATOM 886 C CA . LEU A 1 113 ? -1.304 12.808 -5.782 1.00 76.19 113 LEU A CA 1
ATOM 887 C C . LEU A 1 113 ? -2.482 13.350 -6.587 1.00 76.19 113 LEU A C 1
ATOM 889 O O . LEU A 1 113 ? -2.835 12.718 -7.572 1.00 76.19 113 LEU A O 1
ATOM 893 N N . ASN A 1 114 ? -3.043 14.511 -6.241 1.00 70.94 114 ASN A N 1
ATOM 894 C CA . ASN A 1 114 ? -4.237 15.044 -6.913 1.00 70.94 114 ASN A CA 1
ATOM 895 C C . ASN A 1 114 ? -4.074 15.140 -8.440 1.00 70.94 114 ASN A C 1
ATOM 897 O O . ASN A 1 114 ? -4.933 14.660 -9.178 1.00 70.94 114 ASN A O 1
ATOM 901 N N . ASP A 1 115 ? -2.932 15.637 -8.920 1.00 70.25 115 ASP A N 1
ATOM 902 C CA . ASP A 1 115 ? -2.647 15.713 -10.360 1.00 70.25 115 ASP A CA 1
ATOM 903 C C . ASP A 1 115 ? -2.506 14.318 -11.002 1.00 70.25 115 ASP A C 1
ATOM 905 O O . ASP A 1 115 ? -2.878 14.097 -12.156 1.00 70.25 115 ASP A O 1
ATOM 909 N N . LEU A 1 116 ? -2.005 13.348 -10.233 1.00 75.25 116 LEU A N 1
ATOM 910 C CA . LEU A 1 116 ? -1.731 11.973 -10.656 1.00 75.25 116 LEU A CA 1
ATOM 911 C C . LEU A 1 116 ? -2.980 11.074 -10.620 1.00 75.25 116 LEU A C 1
ATOM 913 O O . LEU A 1 116 ? -3.023 10.040 -11.282 1.00 75.25 116 LEU A O 1
ATOM 917 N N . LEU A 1 117 ? -4.025 11.442 -9.884 1.00 71.75 117 LEU A N 1
ATOM 918 C CA . LEU A 1 117 ? -5.244 10.632 -9.787 1.00 71.75 117 LEU A CA 1
ATOM 919 C C . LEU A 1 117 ? -6.120 10.704 -11.045 1.00 71.75 117 LEU A C 1
ATOM 921 O O . LEU A 1 117 ? -6.873 9.774 -11.327 1.00 71.75 117 LEU A O 1
ATOM 925 N N . SER A 1 118 ? -5.934 11.740 -11.865 1.00 67.44 118 SER A N 1
ATOM 926 C CA . SER A 1 118 ? -6.586 11.895 -13.173 1.00 67.44 118 SER A CA 1
ATOM 927 C C . SER A 1 118 ? -5.992 11.010 -14.287 1.00 67.44 118 SER A C 1
ATOM 929 O O . SER A 1 118 ? -6.454 11.035 -15.431 1.00 67.44 118 SER A O 1
ATOM 931 N N . MET A 1 119 ? -4.955 10.220 -13.986 1.00 66.56 119 MET A N 1
ATOM 932 C CA . MET A 1 119 ? -4.213 9.459 -14.989 1.00 66.56 119 MET A CA 1
ATOM 933 C C . MET A 1 119 ? -4.989 8.265 -15.549 1.00 66.56 119 MET A C 1
ATOM 935 O O . MET A 1 119 ? -5.489 7.408 -14.820 1.00 66.56 119 MET A O 1
ATOM 939 N N . ASN A 1 120 ? -4.967 8.135 -16.876 1.00 64.56 120 ASN A N 1
ATOM 940 C CA . ASN A 1 120 ? -5.446 6.945 -17.570 1.00 64.56 120 ASN A CA 1
ATOM 941 C C . ASN A 1 120 ? -4.278 5.987 -17.859 1.00 64.56 120 ASN A C 1
ATOM 943 O O . ASN A 1 120 ? -3.660 6.055 -18.923 1.00 64.56 120 ASN A O 1
ATOM 947 N N . LEU A 1 121 ? -3.955 5.126 -16.889 1.00 62.88 121 LEU A N 1
ATOM 948 C CA . LEU A 1 121 ? -2.911 4.108 -17.042 1.00 62.88 121 LEU A CA 1
ATOM 949 C C . LEU A 1 121 ? -3.405 2.959 -17.939 1.00 62.88 121 LEU A C 1
ATOM 951 O O . LEU A 1 121 ? -4.463 2.378 -17.695 1.00 62.88 121 LEU A O 1
ATOM 955 N N . LYS A 1 122 ? -2.618 2.603 -18.955 1.00 63.25 122 LYS A N 1
ATOM 956 C CA . LYS A 1 122 ? -2.855 1.497 -19.892 1.00 63.25 122 LYS A CA 1
ATOM 95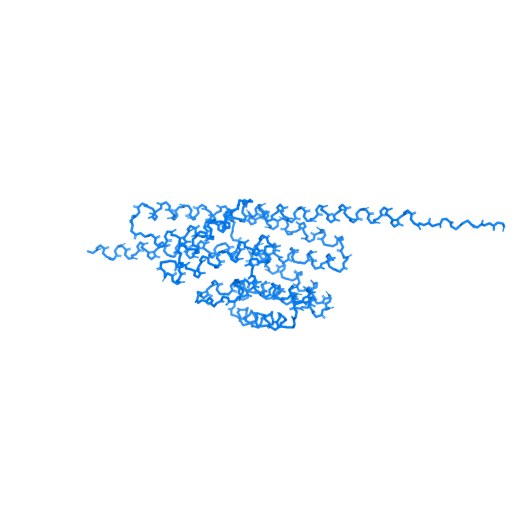7 C C . LYS A 1 122 ? -2.053 0.239 -19.537 1.00 63.25 122 LYS A C 1
ATOM 959 O O . LYS A 1 122 ? -2.368 -0.844 -20.033 1.00 63.25 122 LYS A O 1
ATOM 964 N N . VAL A 1 123 ? -1.033 0.341 -18.681 1.00 62.22 123 VAL A N 1
ATOM 965 C CA . VAL A 1 123 ? -0.207 -0.798 -18.253 1.00 62.22 123 VAL A CA 1
ATOM 966 C C . VAL A 1 123 ? -0.961 -1.647 -17.224 1.00 62.22 123 VAL A C 1
ATOM 968 O O . VAL A 1 123 ? -1.096 -1.263 -16.065 1.00 62.22 123 VAL A O 1
ATOM 971 N N . GLN A 1 124 ? -1.410 -2.836 -17.639 1.00 68.62 124 GLN A N 1
ATOM 972 C CA . GLN A 1 124 ? -2.365 -3.687 -16.907 1.00 68.62 124 GLN A CA 1
ATOM 973 C C . GLN A 1 124 ? -2.001 -3.958 -15.437 1.00 68.62 124 GLN A C 1
ATOM 975 O O . GLN A 1 124 ? -2.844 -3.794 -14.561 1.00 68.62 124 GLN A O 1
ATOM 980 N N . LEU A 1 125 ? -0.754 -4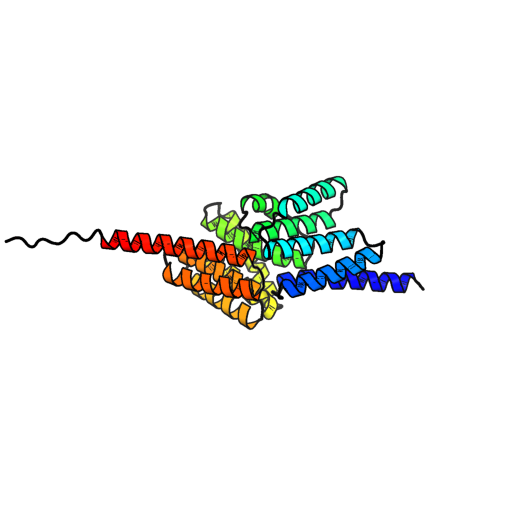.339 -15.134 1.00 73.38 125 LEU A N 1
ATOM 981 C CA . LEU A 1 125 ? -0.356 -4.646 -13.754 1.00 73.38 125 LEU A CA 1
ATOM 982 C C . LEU A 1 125 ? -0.274 -3.384 -12.888 1.00 73.38 125 LEU A C 1
ATOM 984 O O . LEU A 1 125 ? -0.810 -3.338 -11.786 1.00 73.38 125 LEU A O 1
ATOM 988 N N . LYS A 1 126 ? 0.380 -2.340 -13.398 1.00 77.81 126 LYS A N 1
ATOM 989 C CA . LYS A 1 126 ? 0.510 -1.054 -12.705 1.00 77.81 126 LYS A CA 1
ATOM 990 C C . LYS A 1 126 ? -0.861 -0.416 -12.477 1.00 77.81 126 LYS A C 1
ATOM 992 O O . LYS A 1 126 ? -1.107 0.137 -11.414 1.00 77.81 126 LYS A O 1
ATOM 997 N N . TYR A 1 127 ? -1.790 -0.594 -13.409 1.00 84.38 127 TYR A N 1
ATOM 998 C CA . TYR A 1 127 ? -3.178 -0.184 -13.248 1.00 84.38 127 TYR A CA 1
ATOM 999 C C . TYR A 1 127 ? -3.857 -0.839 -12.035 1.00 84.38 127 TYR A C 1
ATOM 1001 O O . TYR A 1 127 ? -4.518 -0.141 -11.268 1.00 84.38 127 TYR A O 1
ATOM 1009 N N . VAL A 1 128 ? -3.662 -2.148 -11.815 1.00 88.50 128 VAL A N 1
ATOM 1010 C CA . VAL A 1 128 ? -4.238 -2.862 -10.657 1.00 88.50 128 VAL A CA 1
ATOM 1011 C C . VAL A 1 128 ? -3.785 -2.227 -9.344 1.00 88.50 128 VAL A C 1
ATOM 1013 O O . VAL A 1 128 ? -4.612 -1.881 -8.500 1.00 88.50 128 VAL A O 1
ATOM 1016 N N . TYR A 1 129 ? -2.479 -2.017 -9.176 1.00 88.62 129 TYR A N 1
ATOM 1017 C CA . TYR A 1 129 ? -1.966 -1.436 -7.937 1.00 88.62 129 TYR A CA 1
ATOM 1018 C C . TYR A 1 129 ? -2.260 0.061 -7.824 1.00 88.62 129 TYR A C 1
ATOM 1020 O O . TYR A 1 129 ? -2.558 0.529 -6.732 1.00 88.62 129 TYR A O 1
ATOM 1028 N N . PHE A 1 130 ? -2.264 0.812 -8.927 1.00 89.50 130 PHE A N 1
ATOM 1029 C CA . PHE A 1 130 ? -2.753 2.191 -8.920 1.00 89.50 130 PHE A CA 1
ATOM 1030 C C . PHE A 1 130 ? -4.186 2.261 -8.386 1.00 89.50 130 PHE A C 1
ATOM 1032 O O . PHE A 1 130 ? -4.448 3.041 -7.479 1.00 89.50 130 PHE A O 1
ATOM 1039 N N . LYS A 1 131 ? -5.091 1.396 -8.867 1.00 92.56 131 LYS A N 1
ATOM 1040 C CA . LYS A 1 131 ? -6.471 1.324 -8.367 1.00 92.56 131 LYS A CA 1
ATOM 1041 C C . LYS A 1 131 ? -6.545 0.961 -6.886 1.00 92.56 131 LYS A C 1
ATOM 1043 O O . LYS A 1 131 ? -7.385 1.510 -6.185 1.00 92.56 131 LYS A O 1
ATOM 1048 N N . PHE A 1 132 ? -5.656 0.097 -6.398 1.00 95.31 132 PHE A N 1
ATOM 1049 C CA . PHE A 1 132 ? -5.592 -0.236 -4.974 1.00 95.31 132 PHE A CA 1
ATOM 1050 C C . PHE A 1 132 ? -5.299 0.994 -4.112 1.00 95.31 132 PHE A C 1
ATOM 1052 O O . PHE A 1 132 ? -6.088 1.354 -3.242 1.00 95.31 132 PHE A O 1
ATOM 1059 N N . TYR A 1 133 ? -4.179 1.665 -4.378 1.00 94.44 133 TYR A N 1
ATOM 1060 C CA . TYR A 1 133 ? -3.773 2.834 -3.603 1.00 94.44 133 TYR A CA 1
ATOM 1061 C C . TYR A 1 133 ? -4.718 4.016 -3.817 1.00 94.44 133 TYR A C 1
ATOM 1063 O O . TYR A 1 133 ? -5.002 4.743 -2.870 1.00 94.44 133 TYR A O 1
ATOM 1071 N N . HIS A 1 134 ? -5.257 4.177 -5.029 1.00 94.00 134 HIS A N 1
ATOM 1072 C CA . HIS A 1 134 ? -6.270 5.185 -5.309 1.00 94.00 134 HIS A CA 1
ATOM 1073 C C . HIS A 1 134 ? -7.534 4.966 -4.475 1.00 94.00 134 HIS A C 1
ATOM 1075 O O . HIS A 1 134 ? -8.011 5.920 -3.877 1.00 94.00 134 HIS A O 1
ATOM 1081 N N . GLY A 1 135 ? -8.038 3.732 -4.362 1.00 97.00 135 GLY A N 1
ATOM 1082 C CA . GLY A 1 135 ? -9.208 3.441 -3.530 1.00 97.00 135 GLY A CA 1
ATOM 1083 C C . GLY A 1 135 ? -9.004 3.827 -2.061 1.00 97.00 135 GLY A C 1
ATOM 1084 O O . GLY A 1 135 ? -9.884 4.441 -1.465 1.00 97.00 135 GLY A O 1
ATOM 1085 N N . ILE A 1 136 ? -7.817 3.553 -1.505 1.00 97.75 136 ILE A N 1
ATOM 1086 C CA . ILE A 1 136 ? -7.449 3.971 -0.140 1.00 97.75 136 ILE A CA 1
ATOM 1087 C C . ILE A 1 136 ? -7.487 5.499 -0.015 1.00 97.75 136 ILE A C 1
ATOM 1089 O O . ILE A 1 136 ? -8.134 6.025 0.888 1.00 97.75 136 ILE A O 1
ATOM 1093 N N . ILE A 1 137 ? -6.818 6.212 -0.931 1.00 95.69 137 ILE A N 1
ATOM 1094 C CA . ILE A 1 137 ? -6.788 7.681 -0.930 1.00 95.69 137 ILE A CA 1
ATOM 1095 C C . ILE A 1 137 ? -8.208 8.234 -1.047 1.00 95.69 137 ILE A C 1
ATOM 1097 O O . ILE A 1 137 ? -8.571 9.127 -0.295 1.00 95.69 137 ILE A O 1
ATOM 1101 N N . ALA A 1 138 ? -9.022 7.689 -1.948 1.00 96.00 138 ALA A N 1
ATOM 1102 C CA . ALA A 1 138 ? -10.375 8.157 -2.196 1.00 96.00 138 ALA A CA 1
ATOM 1103 C C . ALA A 1 138 ? -11.252 8.045 -0.938 1.00 96.00 138 ALA A C 1
ATOM 1105 O O . ALA A 1 138 ? -11.860 9.027 -0.517 1.00 96.00 138 ALA A O 1
ATOM 1106 N N . PHE A 1 139 ? -11.233 6.905 -0.243 1.00 97.94 139 PHE A N 1
ATOM 1107 C CA . PHE A 1 139 ? -11.955 6.779 1.027 1.00 97.94 139 PHE A CA 1
ATOM 1108 C C . PHE A 1 139 ? -11.427 7.727 2.113 1.00 97.94 139 PHE A C 1
ATOM 1110 O O . PHE A 1 139 ? -12.214 8.286 2.873 1.00 97.94 139 PHE A O 1
ATOM 1117 N N . GLN A 1 140 ? -10.115 7.964 2.173 1.00 95.62 140 GLN A N 1
ATOM 1118 C CA . GLN A 1 140 ? -9.531 8.925 3.113 1.00 95.62 140 GLN A CA 1
ATOM 1119 C C . GLN A 1 140 ? -9.943 10.370 2.801 1.00 95.62 140 GLN A C 1
ATOM 1121 O O . GLN A 1 140 ? -10.304 11.100 3.720 1.00 95.62 140 GLN A O 1
ATOM 1126 N N . GLN A 1 141 ? -9.945 10.773 1.527 1.00 94.19 141 GLN A N 1
ATOM 1127 C CA . GLN A 1 141 ? -10.383 12.108 1.107 1.00 94.19 141 GLN A CA 1
ATOM 1128 C C . GLN A 1 141 ? -11.868 12.333 1.382 1.00 94.19 141 GLN A C 1
ATOM 1130 O O . GLN A 1 141 ? -12.247 13.393 1.879 1.00 94.19 141 GLN A O 1
ATOM 1135 N N . TYR A 1 142 ? -12.699 11.313 1.158 1.00 96.38 142 TYR A N 1
ATOM 1136 C CA . TYR A 1 142 ? -14.104 11.363 1.548 1.00 96.38 142 TYR A CA 1
ATOM 1137 C C . TYR A 1 142 ? -14.267 11.651 3.048 1.00 96.38 142 TYR A C 1
ATOM 1139 O O . TYR A 1 142 ? -14.962 12.594 3.422 1.00 96.38 142 TYR A O 1
ATOM 1147 N N . ARG A 1 143 ? -13.557 10.914 3.916 1.00 95.19 143 ARG A N 1
ATOM 1148 C CA . ARG A 1 143 ? -13.599 11.151 5.372 1.00 95.19 143 ARG A CA 1
ATOM 1149 C C . ARG A 1 143 ? -13.041 12.510 5.793 1.00 95.19 143 ARG A C 1
ATOM 1151 O O . ARG A 1 143 ? -13.424 13.011 6.845 1.00 95.19 143 ARG A O 1
ATOM 1158 N N . ASN A 1 144 ? -12.170 13.109 4.983 1.00 93.50 144 ASN A N 1
ATOM 1159 C CA . ASN A 1 144 ? -11.665 14.465 5.199 1.00 93.50 144 ASN A CA 1
ATOM 1160 C C . ASN A 1 144 ? -12.647 15.559 4.736 1.00 93.50 144 ASN A C 1
ATOM 1162 O O . ASN A 1 144 ? -12.385 16.736 4.969 1.00 93.50 144 ASN A O 1
ATOM 1166 N N . GLY A 1 145 ? -13.780 15.194 4.126 1.00 93.75 145 GLY A N 1
ATOM 1167 C CA . GLY A 1 145 ? -14.814 16.135 3.693 1.00 93.75 145 GLY A CA 1
ATOM 1168 C C . GLY A 1 145 ? -14.617 16.699 2.285 1.00 93.75 145 GLY A C 1
ATOM 1169 O O . GLY A 1 145 ? -15.261 17.685 1.939 1.00 93.75 145 GLY A O 1
ATOM 1170 N N . GLU A 1 146 ? -13.773 16.078 1.455 1.00 91.69 146 GLU A N 1
ATOM 1171 C CA . GLU A 1 146 ? -13.458 16.554 0.096 1.00 91.69 146 GLU A CA 1
ATOM 1172 C C . GLU A 1 146 ? -14.561 16.250 -0.947 1.00 91.69 146 GLU A C 1
ATOM 1174 O O . GLU A 1 146 ? -14.390 16.531 -2.132 1.00 91.69 146 GLU A O 1
ATOM 1179 N N . GLY A 1 147 ? -15.696 15.672 -0.531 1.00 92.69 147 GLY A N 1
ATOM 1180 C CA . GLY A 1 147 ? -16.898 15.478 -1.355 1.00 92.69 147 GLY A CA 1
ATOM 1181 C C . GLY A 1 147 ? -17.249 14.020 -1.686 1.00 92.69 147 GLY A C 1
ATOM 1182 O O . GLY A 1 147 ? -16.408 13.125 -1.644 1.00 92.69 147 GLY A O 1
ATOM 1183 N N . GLU A 1 148 ? -18.519 13.792 -2.041 1.00 95.06 148 GLU A N 1
ATOM 1184 C CA . GLU A 1 148 ? -19.100 12.464 -2.335 1.00 95.06 148 GLU A CA 1
ATOM 1185 C C . GLU A 1 148 ? -18.463 11.767 -3.551 1.00 95.06 148 GLU A C 1
ATOM 1187 O O . GLU A 1 148 ? -18.394 10.541 -3.598 1.00 95.06 148 GLU A O 1
ATOM 1192 N N . GLU A 1 149 ? -17.909 12.523 -4.505 1.00 95.00 149 GLU A N 1
ATOM 1193 C CA . GLU A 1 149 ? -17.221 11.956 -5.676 1.00 95.00 149 GLU A CA 1
ATOM 1194 C C . GLU A 1 149 ? -16.057 11.034 -5.279 1.00 95.00 149 GLU A C 1
ATOM 1196 O O . GLU A 1 149 ? -15.755 10.060 -5.972 1.00 95.00 149 GLU A O 1
ATOM 1201 N N . TRP A 1 150 ? -15.405 11.306 -4.145 1.00 95.69 150 TRP A N 1
ATOM 1202 C CA . TRP A 1 150 ? -14.347 10.453 -3.615 1.00 95.69 150 TRP A CA 1
ATOM 1203 C C . TRP A 1 150 ? -14.876 9.120 -3.088 1.00 95.69 150 TRP A C 1
ATOM 1205 O O . TRP A 1 150 ? -14.225 8.088 -3.265 1.00 95.69 150 TRP A O 1
ATOM 1215 N N . LEU A 1 151 ? -16.070 9.107 -2.494 1.00 97.38 151 LEU A N 1
ATOM 1216 C CA . LEU A 1 151 ? -16.710 7.867 -2.067 1.00 97.38 151 LEU A CA 1
ATOM 1217 C C . LEU A 1 151 ? -17.025 6.982 -3.277 1.00 97.38 151 LEU A C 1
ATOM 1219 O O . LEU A 1 151 ? -16.736 5.783 -3.255 1.00 97.38 151 LEU A O 1
ATOM 1223 N N . ASP A 1 152 ? -17.547 7.578 -4.350 1.00 97.25 152 ASP A N 1
ATOM 1224 C CA . ASP A 1 152 ? -17.852 6.876 -5.599 1.00 97.25 152 ASP A CA 1
ATOM 1225 C C . ASP A 1 152 ? -16.590 6.303 -6.259 1.00 97.25 152 ASP A C 1
ATOM 1227 O O . ASP A 1 152 ? -16.572 5.143 -6.679 1.00 97.25 152 ASP A O 1
ATOM 1231 N N . GLN A 1 153 ? -15.495 7.068 -6.291 1.00 96.00 153 GLN A N 1
ATOM 1232 C CA . GLN A 1 153 ? -14.202 6.590 -6.794 1.00 96.00 153 GLN A CA 1
ATOM 1233 C C . GLN A 1 153 ? -13.630 5.442 -5.950 1.00 96.00 153 GLN A C 1
ATOM 1235 O O . GLN A 1 153 ? -13.091 4.473 -6.499 1.00 96.00 153 GLN A O 1
ATOM 1240 N N . GLY A 1 154 ? -13.765 5.518 -4.623 1.00 97.62 154 GLY A N 1
ATOM 1241 C CA . GLY A 1 154 ? -13.393 4.437 -3.712 1.00 97.62 154 GLY A CA 1
ATOM 1242 C C . GLY A 1 154 ? -14.199 3.164 -3.980 1.00 97.62 154 GLY A C 1
ATOM 1243 O O . GLY A 1 154 ? -13.618 2.086 -4.134 1.00 97.62 154 GLY A O 1
ATOM 1244 N N . LYS A 1 155 ? -15.525 3.291 -4.133 1.00 98.38 155 LYS A N 1
ATOM 1245 C CA . LYS A 1 155 ? -16.437 2.186 -4.480 1.00 98.38 155 LYS A CA 1
ATOM 1246 C C . LYS A 1 155 ? -16.093 1.564 -5.840 1.00 98.38 155 LYS A C 1
ATOM 1248 O O . LYS A 1 155 ? -16.014 0.342 -5.939 1.00 98.38 155 LYS A O 1
ATOM 1253 N N . ASP A 1 156 ? -15.782 2.368 -6.860 1.00 97.12 156 ASP A N 1
ATOM 1254 C CA . ASP A 1 156 ? -15.317 1.884 -8.173 1.00 97.12 156 ASP A CA 1
ATOM 1255 C C . ASP A 1 156 ? -14.036 1.034 -8.072 1.00 97.12 156 ASP A C 1
ATOM 1257 O O . ASP A 1 156 ? -13.876 0.030 -8.777 1.00 97.12 156 ASP A O 1
ATOM 1261 N N . CYS A 1 157 ? -13.104 1.430 -7.202 1.00 97.25 157 CYS A N 1
ATOM 1262 C CA . CYS A 1 157 ? -11.888 0.662 -6.947 1.00 97.25 157 CYS A CA 1
ATOM 1263 C C . CYS A 1 157 ? -12.195 -0.632 -6.178 1.00 97.25 157 CYS A C 1
ATOM 1265 O O . CYS A 1 157 ? -11.687 -1.692 -6.547 1.00 97.25 157 CYS A O 1
ATOM 1267 N N . LEU A 1 158 ? -13.057 -0.564 -5.161 1.00 98.44 158 LEU A N 1
ATOM 1268 C CA . LEU A 1 158 ? -13.492 -1.715 -4.372 1.00 98.44 158 LEU A CA 1
ATOM 1269 C C . LEU A 1 158 ? -14.154 -2.797 -5.244 1.00 98.44 158 LEU A C 1
ATOM 1271 O O . LEU A 1 158 ? -13.777 -3.965 -5.152 1.00 98.44 158 LEU A O 1
ATOM 1275 N N . GLU A 1 159 ? -15.065 -2.426 -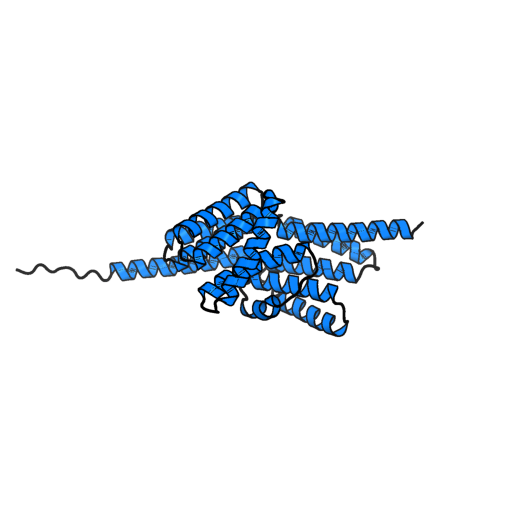6.147 1.00 98.06 159 GLU A N 1
ATOM 1276 C CA . GLU A 1 159 ? -15.728 -3.381 -7.050 1.00 98.06 159 GLU A CA 1
ATOM 1277 C C . GLU A 1 159 ? -14.739 -4.101 -7.980 1.00 98.06 159 GLU A C 1
ATOM 1279 O O . GLU A 1 159 ? -14.847 -5.311 -8.199 1.00 98.06 159 GLU A O 1
ATOM 1284 N N . LYS A 1 160 ? -13.701 -3.408 -8.469 1.00 96.44 160 LYS A N 1
ATOM 1285 C CA . LYS A 1 160 ? -12.627 -4.060 -9.242 1.00 96.44 160 LYS A CA 1
ATOM 1286 C C . LYS A 1 160 ? -11.881 -5.096 -8.408 1.00 96.44 160 LYS A C 1
ATOM 1288 O O . LYS A 1 160 ? -11.594 -6.186 -8.901 1.00 96.44 160 LYS A O 1
ATOM 1293 N N . PHE A 1 161 ? -11.594 -4.782 -7.146 1.00 97.44 161 PHE A N 1
ATOM 1294 C CA . PHE A 1 161 ? -10.903 -5.703 -6.247 1.00 97.44 161 PHE A CA 1
ATOM 1295 C C . PHE A 1 161 ? -11.751 -6.908 -5.844 1.00 97.44 161 PHE A C 1
ATOM 1297 O O . PHE A 1 161 ? -11.184 -7.987 -5.683 1.00 97.44 161 PHE A O 1
ATOM 1304 N N . LYS A 1 162 ? -13.083 -6.786 -5.783 1.00 98.00 162 LYS A N 1
ATOM 1305 C CA . LYS A 1 162 ? -13.976 -7.950 -5.641 1.00 98.00 162 LYS A CA 1
ATOM 1306 C C . LYS A 1 162 ? -13.809 -8.917 -6.813 1.00 98.00 162 LYS A C 1
ATOM 1308 O O . LYS A 1 162 ? -13.615 -10.115 -6.606 1.00 98.00 162 LYS A O 1
ATOM 1313 N N . VAL A 1 163 ? -13.787 -8.394 -8.043 1.00 96.75 163 VAL A N 1
ATOM 1314 C CA . VAL A 1 163 ? -13.553 -9.209 -9.247 1.00 96.75 163 VAL A CA 1
ATOM 1315 C C . VAL A 1 163 ? -12.154 -9.828 -9.222 1.00 96.75 163 VAL A C 1
ATOM 1317 O O . VAL A 1 163 ? -12.022 -11.040 -9.371 1.00 96.75 163 VAL A O 1
ATOM 1320 N N . TRP A 1 164 ? -11.098 -9.047 -8.990 1.00 95.25 164 TRP A N 1
ATOM 1321 C CA . TRP A 1 164 ? -9.727 -9.572 -8.993 1.00 95.25 164 TRP A CA 1
ATOM 1322 C C . TRP A 1 164 ? -9.464 -10.577 -7.869 1.00 95.25 164 TRP A C 1
ATOM 1324 O O . TRP A 1 164 ? -8.814 -11.593 -8.109 1.00 95.25 164 TRP A O 1
ATOM 1334 N N . SER A 1 165 ? -10.020 -10.363 -6.677 1.00 96.56 165 SER A N 1
ATOM 1335 C CA . SER A 1 165 ? -9.933 -11.325 -5.574 1.00 96.56 165 SER A CA 1
ATOM 1336 C C . SER A 1 165 ? -10.604 -12.654 -5.913 1.00 96.56 165 SER A C 1
ATOM 1338 O O . SER A 1 165 ? -10.020 -13.703 -5.645 1.00 96.56 165 SER A O 1
ATOM 1340 N N . SER A 1 166 ? -11.742 -12.634 -6.620 1.00 96.12 166 SER A N 1
ATOM 1341 C CA . SER A 1 166 ? -12.391 -13.866 -7.093 1.00 96.12 166 SER A CA 1
ATOM 1342 C C . SER A 1 166 ? -11.527 -14.671 -8.075 1.00 96.12 166 SER A C 1
ATOM 1344 O O . SER A 1 166 ? -11.629 -15.894 -8.133 1.00 96.12 166 SER A O 1
ATOM 1346 N N . LEU A 1 167 ? -10.642 -13.995 -8.818 1.00 94.69 167 LEU A N 1
ATOM 1347 C CA . LEU A 1 167 ? -9.705 -14.631 -9.746 1.00 94.69 167 LEU A CA 1
ATOM 1348 C C . LEU A 1 167 ? -8.440 -15.139 -9.045 1.00 94.69 167 LEU A C 1
ATOM 1350 O O . LEU A 1 167 ? -7.846 -16.119 -9.487 1.00 94.69 167 LEU A O 1
ATOM 1354 N N . SER A 1 168 ? -7.991 -14.462 -7.984 1.00 93.62 168 SER A N 1
ATOM 1355 C CA . SER A 1 168 ? -6.760 -14.814 -7.275 1.00 93.62 168 SER A CA 1
ATOM 1356 C C . SER A 1 168 ? -6.739 -14.260 -5.846 1.00 93.62 168 SER A C 1
ATOM 1358 O O . SER A 1 168 ? -6.069 -13.260 -5.560 1.00 93.62 168 SER A O 1
ATOM 1360 N N . ALA A 1 169 ? -7.388 -14.970 -4.922 1.00 94.75 169 ALA A N 1
ATOM 1361 C CA . ALA A 1 169 ? -7.433 -14.609 -3.503 1.00 94.75 169 ALA A CA 1
ATOM 1362 C C . ALA A 1 169 ? -6.030 -14.412 -2.899 1.00 94.75 169 ALA A C 1
ATOM 1364 O O . ALA A 1 169 ? -5.769 -13.391 -2.268 1.00 94.75 169 ALA A O 1
ATOM 1365 N N . ALA A 1 170 ? -5.081 -15.303 -3.217 1.00 92.88 170 ALA A N 1
ATOM 1366 C CA . ALA A 1 170 ? -3.704 -15.236 -2.714 1.00 92.88 170 ALA A CA 1
ATOM 1367 C C . ALA A 1 170 ? -3.009 -13.880 -2.960 1.00 92.88 170 ALA A C 1
ATOM 1369 O O . ALA A 1 170 ? -2.206 -13.450 -2.139 1.00 92.88 170 ALA A O 1
ATOM 1370 N N . ASN A 1 171 ? -3.348 -13.193 -4.058 1.00 91.38 171 ASN A N 1
ATOM 1371 C CA . ASN A 1 171 ? -2.722 -11.927 -4.457 1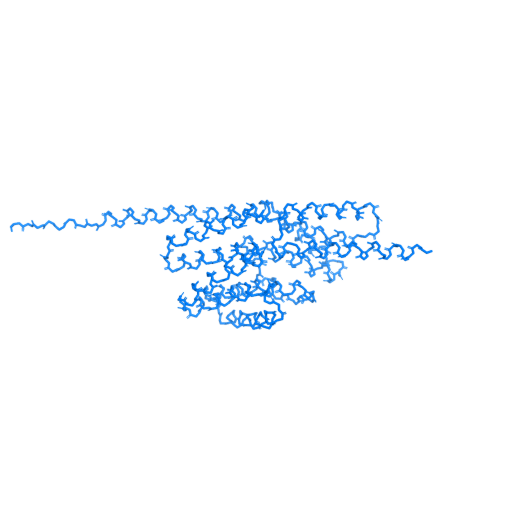.00 91.38 171 ASN A CA 1
ATOM 1372 C C . ASN A 1 171 ? -3.544 -10.687 -4.078 1.00 91.38 171 ASN A C 1
ATOM 1374 O O . ASN A 1 171 ? -2.987 -9.593 -3.968 1.00 91.38 171 ASN A O 1
ATOM 1378 N N . PHE A 1 172 ? -4.866 -10.829 -3.942 1.00 95.69 172 PHE A N 1
ATOM 1379 C CA . PHE A 1 172 ? -5.777 -9.681 -3.911 1.00 95.69 172 PHE A CA 1
ATOM 1380 C C . PHE A 1 172 ? -6.748 -9.664 -2.728 1.00 95.69 172 PHE A C 1
ATOM 1382 O O . PHE A 1 172 ? -7.349 -8.624 -2.484 1.00 95.69 172 PHE A O 1
ATOM 1389 N N . GLU A 1 173 ? -6.905 -10.754 -1.974 1.00 97.75 173 GLU A N 1
ATOM 1390 C CA . GLU A 1 173 ? -7.811 -10.805 -0.815 1.00 97.75 173 GLU A CA 1
ATOM 1391 C C . GLU A 1 173 ? -7.399 -9.824 0.290 1.00 97.75 173 GLU A C 1
ATOM 1393 O O . GLU A 1 173 ? -8.238 -9.079 0.785 1.00 97.75 173 GLU A O 1
ATOM 1398 N N . SER A 1 174 ? -6.106 -9.729 0.619 1.00 98.00 174 SER A N 1
ATOM 1399 C CA . SER A 1 174 ? -5.603 -8.723 1.570 1.00 98.00 174 SER A CA 1
ATOM 1400 C C . SER A 1 174 ? -5.952 -7.297 1.139 1.00 98.00 174 SER A C 1
ATOM 1402 O O . SER A 1 174 ? -6.375 -6.487 1.958 1.00 98.00 174 SER A O 1
ATOM 1404 N N . LYS A 1 175 ? -5.797 -6.993 -0.154 1.00 98.06 175 LYS A N 1
ATOM 1405 C CA . LYS A 1 175 ? -6.068 -5.673 -0.740 1.00 98.06 175 LYS A CA 1
ATOM 1406 C C . LYS A 1 175 ? -7.560 -5.354 -0.745 1.00 98.06 175 LYS A C 1
ATOM 1408 O O . LYS A 1 175 ? -7.936 -4.237 -0.404 1.00 98.06 175 LYS A O 1
ATOM 1413 N N . LEU A 1 176 ? -8.395 -6.340 -1.079 1.00 98.75 176 LEU A N 1
ATOM 1414 C CA . LEU A 1 176 ? -9.846 -6.231 -0.976 1.00 98.75 176 LEU A CA 1
ATOM 1415 C C . LEU A 1 176 ? -10.260 -5.913 0.464 1.00 98.75 176 LEU A C 1
ATOM 1417 O O . LEU A 1 176 ? -10.948 -4.925 0.677 1.00 98.75 176 LEU A O 1
ATOM 1421 N N . LEU A 1 177 ? -9.759 -6.665 1.447 1.00 98.88 177 LEU A N 1
ATOM 1422 C CA . LEU A 1 177 ? -10.072 -6.439 2.861 1.00 98.88 177 LEU A CA 1
ATOM 1423 C C . LEU A 1 177 ? -9.608 -5.059 3.359 1.00 98.88 177 LEU A C 1
ATOM 1425 O O . LEU A 1 177 ? -10.293 -4.447 4.172 1.00 98.88 177 LEU A O 1
ATOM 1429 N N . ILE A 1 178 ? -8.475 -4.536 2.868 1.00 98.88 178 ILE A N 1
ATOM 1430 C CA . ILE A 1 178 ? -8.044 -3.156 3.166 1.00 98.88 178 ILE A CA 1
ATOM 1431 C C . ILE A 1 178 ? -9.054 -2.144 2.611 1.00 98.88 178 ILE A C 1
ATOM 1433 O O . ILE A 1 178 ? -9.438 -1.223 3.326 1.00 98.88 178 ILE A O 1
ATOM 1437 N N . LEU A 1 179 ? -9.494 -2.310 1.361 1.00 98.88 179 LEU A N 1
ATOM 1438 C CA . LEU A 1 179 ? -10.481 -1.415 0.749 1.00 98.88 179 LEU A CA 1
ATOM 1439 C C . LEU A 1 179 ? -11.852 -1.519 1.424 1.00 98.88 179 LEU A C 1
ATOM 1441 O O . LEU A 1 179 ? -12.516 -0.504 1.602 1.00 98.88 179 LEU A O 1
ATOM 1445 N N . GLU A 1 180 ? -12.266 -2.716 1.836 1.00 98.88 180 GLU A N 1
ATOM 1446 C CA . GLU A 1 180 ? -13.485 -2.915 2.622 1.00 98.88 180 GLU A CA 1
ATOM 1447 C C . GLU A 1 180 ? -13.373 -2.234 3.986 1.00 98.88 180 GLU A C 1
ATOM 1449 O O . GLU A 1 180 ? -14.302 -1.545 4.389 1.00 98.88 180 GLU A O 1
ATOM 1454 N N . ALA A 1 181 ? -12.235 -2.351 4.673 1.00 98.88 181 ALA A N 1
ATOM 1455 C CA . ALA A 1 181 ? -12.017 -1.672 5.947 1.00 98.88 181 ALA A CA 1
ATOM 1456 C C . ALA A 1 181 ? -12.094 -0.144 5.814 1.00 98.88 181 ALA A C 1
ATOM 1458 O O . ALA A 1 181 ? -12.759 0.515 6.610 1.00 98.88 181 ALA A O 1
ATOM 1459 N N . GLU A 1 182 ? -11.449 0.410 4.786 1.00 98.69 182 GLU A N 1
ATOM 1460 C CA . GLU A 1 182 ? -11.500 1.837 4.463 1.00 98.69 182 GLU A CA 1
ATOM 1461 C C . GLU A 1 182 ? -12.925 2.294 4.109 1.00 98.69 182 GLU A C 1
ATOM 1463 O O . GLU A 1 182 ? -13.350 3.362 4.549 1.00 98.69 182 GLU A O 1
ATOM 1468 N N . TYR A 1 183 ? -13.689 1.471 3.384 1.00 98.81 183 TYR A N 1
ATOM 1469 C CA . TYR A 1 183 ? -15.096 1.734 3.090 1.00 98.81 183 TYR A CA 1
ATOM 1470 C C . TYR A 1 183 ? -15.959 1.750 4.359 1.00 98.81 183 TYR A C 1
ATOM 1472 O O . TYR A 1 183 ? -16.682 2.713 4.591 1.00 98.81 183 TYR A O 1
ATOM 1480 N N . GLN A 1 184 ? -15.844 0.737 5.223 1.00 98.69 184 GLN A N 1
ATOM 1481 C CA . GLN A 1 184 ? -16.600 0.682 6.481 1.00 98.69 184 GLN A CA 1
ATOM 1482 C C . GLN A 1 184 ? -16.238 1.839 7.419 1.00 98.69 184 GLN A C 1
ATOM 1484 O O . GLN A 1 184 ? -17.110 2.409 8.069 1.00 98.69 184 GLN A O 1
ATOM 1489 N N . ALA A 1 185 ? -14.964 2.246 7.445 1.00 98.25 185 ALA A N 1
ATOM 1490 C CA . ALA A 1 185 ? -14.536 3.435 8.174 1.00 98.25 185 ALA A CA 1
ATOM 1491 C C . ALA A 1 185 ? -15.200 4.712 7.629 1.00 98.25 185 ALA A C 1
ATOM 1493 O O . ALA A 1 185 ? -15.539 5.601 8.406 1.00 98.25 185 ALA A O 1
ATOM 1494 N N . SER A 1 186 ? -15.395 4.805 6.311 1.00 98.19 186 SER A N 1
ATOM 1495 C CA . SER A 1 186 ? -16.100 5.915 5.658 1.00 98.19 186 SER A CA 1
ATOM 1496 C C . SER A 1 186 ? -17.603 5.923 5.937 1.00 98.19 186 SER A C 1
ATOM 1498 O O . SER A 1 186 ? -18.181 6.993 6.081 1.00 98.19 186 SER A O 1
ATOM 1500 N N . GLU A 1 187 ? -18.220 4.753 6.091 1.00 97.44 187 GLU A N 1
ATOM 1501 C CA . GLU A 1 187 ? -19.629 4.600 6.491 1.00 97.44 187 GLU A CA 1
ATOM 1502 C C . GLU A 1 187 ? -19.830 4.692 8.020 1.00 97.44 187 GLU A C 1
ATOM 1504 O O . GLU A 1 187 ? -20.933 4.489 8.524 1.00 97.44 187 GLU A O 1
ATOM 1509 N N . ALA A 1 188 ? -18.764 4.986 8.775 1.00 96.50 188 ALA A N 1
ATOM 1510 C CA . ALA A 1 188 ? -18.741 5.029 10.237 1.00 96.50 188 ALA A CA 1
ATOM 1511 C C . ALA A 1 188 ? -19.142 3.710 10.942 1.00 96.50 188 ALA A C 1
ATOM 1513 O O . ALA A 1 188 ? -19.436 3.714 12.141 1.00 96.50 188 ALA A O 1
ATOM 1514 N N . ASP A 1 189 ? -19.078 2.563 10.254 1.00 98.25 189 ASP A N 1
ATOM 1515 C CA . ASP A 1 189 ? -19.207 1.243 10.880 1.00 98.25 189 ASP A CA 1
ATOM 1516 C C . ASP A 1 189 ? -17.866 0.822 11.498 1.00 98.25 189 ASP A C 1
ATOM 1518 O O . ASP A 1 189 ? -17.036 0.120 10.909 1.00 98.25 189 ASP A O 1
ATOM 1522 N N . ILE A 1 190 ? -17.648 1.278 12.733 1.00 98.00 190 ILE A N 1
ATOM 1523 C CA . ILE A 1 190 ? -16.407 1.047 13.478 1.00 98.00 190 ILE A CA 1
ATOM 1524 C C . ILE A 1 190 ? -16.138 -0.451 13.672 1.00 98.00 190 ILE A C 1
ATOM 1526 O O . ILE A 1 190 ? -14.995 -0.895 13.553 1.00 98.00 190 ILE A O 1
ATOM 1530 N N . SER A 1 191 ? -17.169 -1.246 13.974 1.00 98.38 191 SER A N 1
ATOM 1531 C CA . SER A 1 191 ? -16.997 -2.670 14.276 1.00 98.38 191 SER A CA 1
ATOM 1532 C C . SER A 1 191 ? -16.581 -3.457 13.033 1.00 98.38 191 SER A C 1
ATOM 1534 O O . SER A 1 191 ? -15.635 -4.258 13.090 1.00 98.38 191 SER A O 1
ATOM 1536 N N . ALA A 1 192 ? -17.230 -3.185 11.899 1.00 98.50 192 ALA A N 1
ATOM 1537 C CA . ALA A 1 192 ? -16.873 -3.797 10.630 1.00 98.50 192 ALA A CA 1
ATOM 1538 C C . ALA A 1 192 ? -15.477 -3.349 10.174 1.00 98.50 192 ALA A C 1
ATOM 1540 O O . ALA A 1 192 ? -14.653 -4.200 9.834 1.00 98.50 192 ALA A O 1
ATOM 1541 N N . ALA A 1 193 ? -15.160 -2.051 10.258 1.00 98.69 193 ALA A N 1
ATOM 1542 C CA . ALA A 1 193 ? -13.848 -1.520 9.885 1.00 98.69 193 ALA A CA 1
ATOM 1543 C C . ALA A 1 193 ? -12.706 -2.208 10.652 1.00 98.69 193 ALA A C 1
ATOM 1545 O O . ALA A 1 193 ? -11.753 -2.701 10.043 1.00 98.69 193 ALA A O 1
ATOM 1546 N N . LYS A 1 194 ? -12.833 -2.328 11.983 1.00 98.75 194 LYS A N 1
ATOM 1547 C CA . LYS A 1 194 ? -11.868 -3.048 12.831 1.00 98.75 194 LYS A CA 1
ATOM 1548 C C . LYS A 1 194 ? -11.662 -4.488 12.368 1.00 98.75 194 LYS A C 1
ATOM 1550 O O . LYS A 1 194 ? -10.530 -4.923 12.157 1.00 98.75 194 LYS A O 1
ATOM 1555 N N . THR A 1 195 ? -12.760 -5.215 12.176 1.00 98.75 195 THR A N 1
ATOM 1556 C CA . THR A 1 195 ? -12.735 -6.627 11.772 1.00 98.75 195 THR A CA 1
ATOM 1557 C C . THR A 1 195 ? -12.029 -6.816 10.428 1.00 98.75 195 THR A C 1
ATOM 1559 O O . THR A 1 195 ? -11.209 -7.730 10.277 1.00 98.75 195 THR A O 1
ATOM 1562 N N . MET A 1 196 ? -12.302 -5.936 9.463 1.00 98.75 196 MET A N 1
ATOM 1563 C CA . MET A 1 196 ? -11.709 -6.000 8.127 1.00 98.75 196 MET A CA 1
ATOM 1564 C C . MET A 1 196 ? -10.221 -5.652 8.143 1.00 98.75 196 MET A C 1
ATOM 1566 O O . MET A 1 196 ? -9.425 -6.395 7.569 1.00 98.75 196 MET A O 1
ATOM 1570 N N . PHE A 1 197 ? -9.803 -4.620 8.882 1.00 98.81 197 PHE A N 1
ATOM 1571 C CA . PHE A 1 197 ? -8.383 -4.285 9.030 1.00 98.81 197 PHE A CA 1
ATOM 1572 C C . PHE A 1 197 ? -7.566 -5.420 9.662 1.00 98.81 197 PHE A C 1
ATOM 1574 O O . PHE A 1 197 ? -6.487 -5.777 9.176 1.00 98.81 197 PHE A O 1
ATOM 1581 N N . GLN A 1 198 ? -8.084 -6.021 10.735 1.00 98.75 198 GLN A N 1
ATOM 1582 C CA . GLN A 1 198 ? -7.444 -7.157 11.400 1.00 98.75 198 GLN A CA 1
ATOM 1583 C C . GLN A 1 198 ? -7.341 -8.367 10.463 1.00 98.75 198 GLN A C 1
ATOM 1585 O O . GLN A 1 198 ? -6.296 -9.024 10.387 1.00 98.75 198 GLN A O 1
ATOM 1590 N N . SER A 1 199 ? -8.414 -8.641 9.718 1.00 98.75 199 SER A N 1
ATOM 1591 C CA . SER A 1 199 ? -8.459 -9.725 8.737 1.00 98.75 199 SER A CA 1
ATOM 1592 C C . SER A 1 199 ? -7.472 -9.493 7.598 1.00 98.75 199 SER A C 1
ATOM 1594 O O . SER A 1 199 ? -6.722 -10.410 7.267 1.00 98.75 199 SER A O 1
ATOM 1596 N N . ALA A 1 200 ? -7.390 -8.269 7.072 1.00 98.75 200 ALA A N 1
ATOM 1597 C CA . ALA A 1 200 ? -6.435 -7.887 6.040 1.00 98.75 200 ALA A CA 1
ATOM 1598 C C . ALA A 1 200 ? -4.989 -8.159 6.465 1.00 98.75 200 ALA A C 1
ATOM 1600 O O . ALA A 1 200 ? -4.242 -8.812 5.736 1.00 98.75 200 ALA A O 1
ATOM 1601 N N . ALA A 1 201 ? -4.603 -7.718 7.667 1.00 98.69 201 ALA A N 1
ATOM 1602 C CA . ALA A 1 201 ? -3.258 -7.939 8.191 1.00 98.69 201 ALA A CA 1
ATOM 1603 C C . ALA A 1 201 ? -2.936 -9.437 8.341 1.00 98.69 201 ALA A C 1
ATOM 1605 O O . ALA A 1 201 ? -1.830 -9.876 8.015 1.00 98.69 201 ALA A O 1
ATOM 1606 N N . ARG A 1 202 ? -3.905 -10.240 8.802 1.00 98.56 202 ARG A N 1
ATOM 1607 C CA . ARG A 1 202 ? -3.754 -11.695 8.946 1.00 98.56 202 ARG A CA 1
ATOM 1608 C C . ARG A 1 202 ? -3.626 -12.399 7.594 1.00 98.56 202 ARG A C 1
ATOM 1610 O O . ARG A 1 202 ? -2.718 -13.208 7.428 1.00 98.56 202 ARG A O 1
ATOM 1617 N N . VAL A 1 203 ? -4.512 -12.100 6.645 1.00 98.38 203 VAL A N 1
ATOM 1618 C CA . VAL A 1 203 ? -4.504 -12.700 5.300 1.00 98.38 203 VAL A CA 1
ATOM 1619 C C . VAL A 1 203 ? -3.222 -12.336 4.558 1.00 98.38 203 VAL A C 1
ATOM 1621 O O . VAL A 1 203 ? -2.559 -13.221 4.023 1.00 98.38 203 VAL A O 1
ATOM 1624 N N . ALA A 1 204 ? -2.811 -11.065 4.606 1.00 97.88 204 ALA A N 1
ATOM 1625 C CA . ALA A 1 204 ? -1.560 -10.610 4.008 1.00 97.88 204 ALA A CA 1
ATOM 1626 C C . ALA A 1 204 ? -0.357 -11.402 4.536 1.00 97.88 204 ALA A C 1
ATOM 1628 O O . ALA A 1 204 ? 0.443 -11.916 3.756 1.00 97.88 204 ALA A O 1
ATOM 1629 N N . ARG A 1 205 ? -0.270 -11.578 5.862 1.00 97.00 205 ARG A N 1
ATOM 1630 C CA . ARG A 1 205 ? 0.788 -12.375 6.493 1.00 97.00 205 ARG A CA 1
ATOM 1631 C C . ARG A 1 205 ? 0.775 -13.829 6.023 1.00 97.00 205 ARG A C 1
ATOM 1633 O O . ARG A 1 205 ? 1.830 -14.370 5.706 1.00 97.00 205 ARG A O 1
ATOM 1640 N N . ASN A 1 206 ? -0.400 -14.457 5.990 1.00 97.06 206 ASN A N 1
ATOM 1641 C CA . ASN A 1 206 ? -0.545 -15.861 5.602 1.00 97.06 206 ASN A CA 1
ATOM 1642 C C . ASN A 1 206 ? -0.148 -16.105 4.138 1.00 97.06 206 ASN A C 1
ATOM 1644 O O . ASN A 1 206 ? 0.412 -17.153 3.832 1.00 97.06 206 ASN A O 1
ATOM 1648 N N . ASN A 1 207 ? -0.382 -15.124 3.265 1.00 95.44 207 ASN A N 1
ATOM 1649 C CA . ASN A 1 207 ? -0.016 -15.184 1.850 1.00 95.44 207 ASN A CA 1
ATOM 1650 C C . ASN A 1 207 ? 1.412 -14.677 1.566 1.00 95.44 207 ASN A C 1
ATOM 1652 O O . ASN A 1 207 ? 1.821 -14.621 0.410 1.00 95.44 207 ASN A O 1
ATOM 1656 N N . GLY A 1 208 ? 2.182 -14.296 2.592 1.00 94.44 208 GLY A N 1
ATOM 1657 C CA . GLY A 1 208 ? 3.549 -13.785 2.430 1.00 94.44 208 GLY A CA 1
ATOM 1658 C C . GLY A 1 208 ? 3.645 -12.353 1.886 1.00 94.44 208 GLY A C 1
ATOM 1659 O O . GLY A 1 208 ? 4.740 -11.897 1.570 1.00 94.44 208 GLY A O 1
ATOM 1660 N N . LEU A 1 209 ? 2.530 -11.620 1.818 1.00 95.56 209 LEU A N 1
ATOM 1661 C CA . LEU A 1 209 ? 2.454 -10.232 1.353 1.00 95.56 209 LEU A CA 1
ATOM 1662 C C . LEU A 1 209 ? 2.823 -9.269 2.495 1.00 95.56 209 LEU A C 1
ATOM 1664 O O . LEU A 1 209 ? 1.976 -8.583 3.072 1.00 95.56 209 LEU A O 1
ATOM 1668 N N . ILE A 1 210 ? 4.103 -9.244 2.874 1.00 96.44 210 ILE A N 1
ATOM 1669 C CA . ILE A 1 210 ? 4.595 -8.500 4.052 1.00 96.44 210 ILE A CA 1
ATOM 1670 C C . ILE A 1 210 ? 4.341 -6.987 3.917 1.00 96.44 210 ILE A C 1
ATOM 1672 O O . ILE A 1 210 ? 4.013 -6.312 4.895 1.00 96.44 210 ILE A O 1
ATOM 1676 N N . ASN A 1 211 ? 4.449 -6.451 2.701 1.00 95.56 211 ASN A N 1
ATOM 1677 C CA . ASN A 1 211 ? 4.137 -5.056 2.390 1.00 95.56 211 ASN A CA 1
ATOM 1678 C C . ASN A 1 211 ? 2.662 -4.712 2.668 1.00 95.56 211 ASN A C 1
ATOM 1680 O O . ASN A 1 211 ? 2.379 -3.675 3.271 1.00 95.56 211 ASN A O 1
ATOM 1684 N N . ASP A 1 212 ? 1.734 -5.596 2.298 1.00 97.31 212 ASP A N 1
ATOM 1685 C CA . ASP A 1 212 ? 0.306 -5.433 2.587 1.00 97.31 212 ASP A CA 1
ATOM 1686 C C . ASP A 1 212 ? 0.023 -5.550 4.081 1.00 97.31 212 ASP A C 1
ATOM 1688 O O . ASP A 1 212 ? -0.763 -4.771 4.615 1.00 97.31 212 ASP A O 1
ATOM 1692 N N . GLN A 1 213 ? 0.687 -6.475 4.782 1.00 98.38 213 GLN A N 1
ATOM 1693 C CA . GLN A 1 213 ? 0.559 -6.594 6.234 1.00 98.38 213 GLN A CA 1
ATOM 1694 C C . GLN A 1 213 ? 1.003 -5.296 6.920 1.00 98.38 213 GLN A C 1
ATOM 1696 O O . GLN A 1 213 ? 0.304 -4.788 7.802 1.00 98.38 213 GLN A O 1
ATOM 1701 N N . ALA A 1 214 ? 2.147 -4.742 6.507 1.00 98.12 214 ALA A N 1
ATOM 1702 C CA . ALA A 1 214 ? 2.669 -3.492 7.041 1.00 98.12 214 ALA A CA 1
ATOM 1703 C C . ALA A 1 214 ? 1.695 -2.329 6.811 1.00 98.12 214 ALA A C 1
ATOM 1705 O O . ALA A 1 214 ? 1.443 -1.550 7.737 1.00 98.12 214 ALA A O 1
ATOM 1706 N N . LEU A 1 215 ? 1.121 -2.253 5.605 1.00 98.00 215 LEU A N 1
ATOM 1707 C CA . LEU A 1 215 ? 0.138 -1.244 5.226 1.00 98.00 215 LEU A CA 1
ATOM 1708 C C . LEU A 1 215 ? -1.172 -1.393 6.007 1.00 98.00 215 LEU A C 1
ATOM 1710 O O . LEU A 1 215 ? -1.619 -0.416 6.596 1.00 98.00 215 LEU A O 1
ATOM 1714 N N . ALA A 1 216 ? -1.745 -2.595 6.087 1.00 98.69 216 ALA A N 1
ATOM 1715 C CA . ALA A 1 216 ? -2.969 -2.860 6.845 1.00 98.69 216 ALA A CA 1
ATOM 1716 C C . ALA A 1 216 ? -2.809 -2.470 8.320 1.00 98.69 216 ALA A C 1
ATOM 1718 O O . ALA A 1 216 ? -3.642 -1.753 8.864 1.00 98.69 216 ALA A O 1
ATOM 1719 N N . CYS A 1 217 ? -1.696 -2.860 8.954 1.00 98.75 217 CYS A N 1
ATOM 1720 C CA . CYS A 1 217 ? -1.406 -2.474 10.337 1.00 98.75 217 CYS A CA 1
ATOM 1721 C C . CYS A 1 217 ? -1.239 -0.952 10.493 1.00 98.75 217 CYS A C 1
ATOM 1723 O O . CYS A 1 217 ? -1.676 -0.386 11.495 1.00 98.75 217 CYS A O 1
ATOM 1725 N N . LYS A 1 218 ? -0.602 -0.283 9.516 1.00 98.50 218 LYS A N 1
ATOM 1726 C CA . LYS A 1 218 ? -0.423 1.178 9.512 1.00 98.50 218 LYS A CA 1
ATOM 1727 C C . LYS A 1 218 ? -1.777 1.880 9.443 1.00 98.50 218 LYS A C 1
ATOM 1729 O O . LYS A 1 218 ? -2.058 2.715 10.297 1.00 98.50 218 LYS A O 1
ATOM 1734 N N . LEU A 1 219 ? -2.589 1.533 8.446 1.00 98.56 219 LEU A N 1
ATOM 1735 C CA . LEU A 1 219 ? -3.910 2.118 8.217 1.00 98.56 219 LEU A CA 1
ATOM 1736 C C . LEU A 1 219 ? -4.833 1.856 9.404 1.00 98.56 219 LEU A C 1
ATOM 1738 O O . LEU A 1 219 ? -5.479 2.780 9.885 1.00 98.56 219 LEU A O 1
ATOM 1742 N N . TYR A 1 220 ? -4.803 0.644 9.964 1.00 98.75 220 TYR A N 1
ATOM 1743 C CA . TYR A 1 220 ? -5.609 0.334 11.135 1.00 98.75 220 TYR A CA 1
ATOM 1744 C C . TYR A 1 220 ? -5.201 1.157 12.358 1.00 98.75 220 TYR A C 1
ATOM 1746 O O . TYR A 1 220 ? -6.049 1.733 13.031 1.00 98.75 220 TYR A O 1
ATOM 1754 N N . GLY A 1 221 ? -3.895 1.292 12.612 1.00 98.38 221 GLY A N 1
ATOM 1755 C CA . GLY A 1 221 ? -3.394 2.175 13.664 1.00 98.38 221 GLY A CA 1
ATOM 1756 C C . GLY A 1 221 ? -3.836 3.629 13.466 1.00 98.38 221 GLY A C 1
ATOM 1757 O O . GLY A 1 221 ? -4.200 4.293 14.430 1.00 98.38 221 GLY A O 1
ATOM 1758 N N . GLN A 1 222 ? -3.854 4.123 12.225 1.00 97.50 222 GLN A N 1
ATOM 1759 C CA . GLN A 1 222 ? -4.344 5.468 11.902 1.00 97.50 222 GLN A CA 1
ATOM 1760 C C . GLN A 1 222 ? -5.855 5.610 12.123 1.00 97.50 222 GLN A C 1
ATOM 1762 O O . GLN A 1 222 ? -6.292 6.605 12.700 1.00 97.50 222 GLN A O 1
ATOM 1767 N N . PHE A 1 223 ? -6.638 4.605 11.735 1.00 98.19 223 PHE A N 1
ATOM 1768 C CA . PHE A 1 223 ? -8.070 4.552 12.005 1.00 98.19 223 PHE A CA 1
ATOM 1769 C C . PHE A 1 223 ? -8.362 4.545 13.513 1.00 98.19 223 PHE A C 1
ATOM 1771 O O . PHE A 1 223 ? -9.156 5.354 13.984 1.00 98.19 223 PHE A O 1
ATOM 1778 N N . LEU A 1 224 ? -7.656 3.725 14.295 1.00 98.19 224 LEU A N 1
ATOM 1779 C CA . LEU A 1 224 ? -7.789 3.682 15.755 1.00 98.19 224 LEU A CA 1
ATOM 1780 C C . LEU A 1 224 ? -7.476 5.035 16.410 1.00 98.19 224 LEU A C 1
ATOM 1782 O O . LEU A 1 224 ? -8.194 5.452 17.312 1.00 98.19 224 LEU A O 1
ATOM 1786 N N . ILE A 1 225 ? -6.460 5.761 15.925 1.00 97.00 225 ILE A N 1
ATOM 1787 C CA . ILE A 1 225 ? -6.188 7.140 16.374 1.00 97.00 225 ILE A CA 1
ATOM 1788 C C . ILE A 1 225 ? -7.391 8.048 16.099 1.00 97.00 225 ILE A C 1
ATOM 1790 O O . ILE A 1 225 ? -7.766 8.825 16.973 1.00 97.00 225 ILE A O 1
ATOM 1794 N N . SER A 1 226 ? -8.006 7.945 14.915 1.00 95.81 226 SER A N 1
ATOM 1795 C CA . SER A 1 226 ? -9.148 8.792 14.536 1.00 95.81 226 SER A CA 1
ATOM 1796 C C . SER A 1 226 ? -10.385 8.581 15.415 1.00 95.81 226 SER A C 1
ATOM 1798 O O . SER A 1 226 ? -11.168 9.508 15.591 1.00 95.81 226 SER A O 1
ATOM 1800 N N . ILE A 1 227 ? -10.517 7.398 16.023 1.00 96.50 227 ILE A N 1
ATOM 1801 C CA . ILE A 1 227 ? -11.586 7.066 16.976 1.00 96.50 227 ILE A CA 1
ATOM 1802 C C . ILE A 1 227 ? -11.110 7.076 18.440 1.00 96.50 227 ILE A C 1
ATOM 1804 O O . ILE A 1 227 ? -11.796 6.554 19.312 1.00 96.50 227 ILE A O 1
ATOM 1808 N N . VAL A 1 228 ? -9.953 7.694 18.724 1.00 96.06 228 VAL A N 1
ATOM 1809 C CA . VAL A 1 228 ? -9.427 7.927 20.087 1.00 96.06 228 VAL A CA 1
ATOM 1810 C C . VAL A 1 228 ? -9.034 6.628 20.827 1.00 96.06 228 VAL A C 1
ATOM 1812 O O . VAL A 1 228 ? -8.893 6.586 22.046 1.00 96.06 228 VAL A O 1
ATOM 1815 N N . GLU A 1 229 ? -8.761 5.544 20.100 1.00 96.31 229 GLU A N 1
ATOM 1816 C CA . GLU A 1 229 ? -8.329 4.255 20.657 1.00 96.31 229 GLU A CA 1
ATOM 1817 C C . GLU A 1 229 ? -6.800 4.093 20.664 1.00 96.31 229 GLU A C 1
ATOM 1819 O O . GLU A 1 229 ? -6.208 3.203 20.043 1.00 96.31 229 GLU A O 1
ATOM 1824 N N . TYR A 1 230 ? -6.122 4.984 21.387 1.00 95.94 230 TYR A N 1
ATOM 1825 C CA . TYR A 1 230 ? -4.669 5.151 21.296 1.00 95.94 230 TYR A CA 1
ATOM 1826 C C . TYR A 1 230 ? -3.852 3.927 21.727 1.00 95.94 230 TYR A C 1
ATOM 1828 O O . TYR A 1 230 ? -2.841 3.610 21.097 1.00 95.94 230 TYR A O 1
ATOM 1836 N N . GLN A 1 231 ? -4.277 3.207 22.768 1.00 94.19 231 GLN A N 1
ATOM 1837 C CA . GLN A 1 231 ? -3.532 2.046 23.265 1.00 94.19 231 GLN A CA 1
ATOM 1838 C C . GLN A 1 231 ? -3.526 0.890 22.251 1.00 94.19 231 GLN A C 1
ATOM 1840 O O . GLN A 1 231 ? -2.488 0.254 22.023 1.00 94.19 231 GLN A O 1
ATOM 1845 N N . GLU A 1 232 ? -4.668 0.639 21.603 1.00 96.69 232 GLU A N 1
ATOM 1846 C CA . GLU A 1 232 ? -4.751 -0.341 20.520 1.00 96.69 232 GLU A CA 1
ATOM 1847 C C . GLU A 1 232 ? -3.949 0.160 19.307 1.00 96.69 232 GLU A C 1
ATOM 1849 O O . GLU A 1 232 ? -3.142 -0.589 18.749 1.00 96.69 232 GLU A O 1
ATOM 1854 N N . ALA A 1 233 ? -4.060 1.451 18.964 1.00 98.06 233 ALA A N 1
ATOM 1855 C CA . ALA A 1 233 ? -3.316 2.053 17.859 1.00 98.06 233 ALA A CA 1
ATOM 1856 C C . ALA A 1 233 ? -1.796 1.872 17.993 1.00 98.06 233 ALA A C 1
ATOM 1858 O O . ALA A 1 233 ? -1.133 1.476 17.033 1.00 98.06 233 ALA A O 1
ATOM 1859 N N . ILE A 1 234 ? -1.227 2.102 19.183 1.00 97.50 234 ILE A N 1
ATOM 1860 C CA . ILE A 1 234 ? 0.210 1.916 19.452 1.00 97.50 234 ILE A CA 1
ATOM 1861 C C . ILE A 1 234 ? 0.643 0.474 19.157 1.00 97.50 234 ILE A C 1
ATOM 1863 O O . ILE A 1 234 ? 1.717 0.256 18.584 1.00 97.50 234 ILE A O 1
ATOM 1867 N N . SER A 1 235 ? -0.190 -0.502 19.523 1.00 97.75 235 SER A N 1
ATOM 1868 C CA . SER A 1 235 ? 0.086 -1.926 19.309 1.00 97.75 235 SER A CA 1
ATOM 1869 C C . SER A 1 235 ? 0.130 -2.264 17.816 1.00 97.75 235 SER A C 1
ATOM 1871 O O . SER A 1 235 ? 1.085 -2.892 17.349 1.00 97.75 235 SER A O 1
ATOM 1873 N N . TRP A 1 236 ? -0.835 -1.767 17.038 1.00 98.50 236 TRP A N 1
ATOM 1874 C CA . TRP A 1 236 ? -0.881 -1.969 15.586 1.00 98.50 236 TRP A CA 1
ATOM 1875 C C . TRP A 1 236 ? 0.218 -1.224 14.833 1.00 98.50 236 TRP A C 1
ATOM 1877 O O . TRP A 1 236 ? 0.840 -1.793 13.936 1.00 98.50 236 TRP A O 1
ATOM 1887 N N . LEU A 1 237 ? 0.556 0.000 15.242 1.00 98.38 237 LEU A N 1
ATOM 1888 C CA . LEU A 1 237 ? 1.705 0.717 14.682 1.00 98.38 237 LEU A CA 1
ATOM 1889 C C . LEU A 1 237 ? 3.024 -0.018 14.967 1.00 98.38 237 LEU A C 1
ATOM 1891 O O . LEU A 1 237 ? 3.920 -0.023 14.124 1.00 98.38 237 LEU A O 1
ATOM 1895 N N . ASN A 1 238 ? 3.153 -0.699 16.110 1.00 98.00 238 ASN A N 1
ATOM 1896 C CA . ASN A 1 238 ? 4.325 -1.529 16.384 1.00 98.00 238 ASN A CA 1
ATOM 1897 C C . ASN A 1 238 ? 4.381 -2.786 15.492 1.00 98.00 238 ASN A C 1
ATOM 1899 O O . ASN A 1 238 ? 5.460 -3.145 15.019 1.00 98.00 238 ASN A O 1
ATOM 1903 N N . LEU A 1 239 ? 3.241 -3.424 15.201 1.00 98.19 239 LEU A N 1
ATOM 1904 C CA . LEU A 1 239 ? 3.167 -4.520 14.221 1.00 98.19 239 LEU A CA 1
ATOM 1905 C C . LEU A 1 239 ? 3.506 -4.046 12.801 1.00 98.19 239 LEU A C 1
ATOM 1907 O O . LEU A 1 239 ? 4.255 -4.718 12.087 1.00 98.19 239 LEU A O 1
ATOM 1911 N N . SER A 1 240 ? 3.017 -2.865 12.417 1.00 98.44 240 SER A N 1
ATOM 1912 C CA . SER A 1 240 ? 3.364 -2.216 11.151 1.00 98.44 240 SER A CA 1
ATOM 1913 C C . SER A 1 240 ? 4.872 -1.982 11.047 1.00 98.44 240 SER A C 1
ATOM 1915 O O . SER A 1 240 ? 5.492 -2.370 10.058 1.00 98.44 240 SER A O 1
ATOM 1917 N N . LYS A 1 241 ? 5.495 -1.455 12.111 1.00 98.19 241 LYS A N 1
ATOM 1918 C CA . LYS A 1 241 ? 6.947 -1.253 12.185 1.00 98.19 241 LYS A CA 1
ATOM 1919 C C . LYS A 1 241 ? 7.731 -2.547 11.977 1.00 98.19 241 LYS A C 1
ATOM 1921 O O . LYS A 1 241 ? 8.689 -2.556 11.207 1.00 98.19 241 LYS A O 1
ATOM 1926 N N . SER A 1 242 ? 7.342 -3.625 12.659 1.00 98.12 242 SER A N 1
ATOM 1927 C CA . SER A 1 242 ? 7.985 -4.936 12.497 1.00 98.12 242 SER A CA 1
ATOM 1928 C C . SER A 1 242 ? 7.844 -5.455 11.066 1.00 98.12 242 SER A C 1
ATOM 1930 O O . SER A 1 242 ? 8.826 -5.888 10.477 1.00 98.12 242 SER A O 1
ATOM 1932 N N . SER A 1 243 ? 6.667 -5.303 10.462 1.00 98.00 243 SER A N 1
ATOM 1933 C CA . SER A 1 243 ? 6.424 -5.741 9.083 1.00 98.00 243 SER A CA 1
ATOM 1934 C C . SER A 1 243 ? 7.237 -4.920 8.067 1.00 98.00 243 SER A C 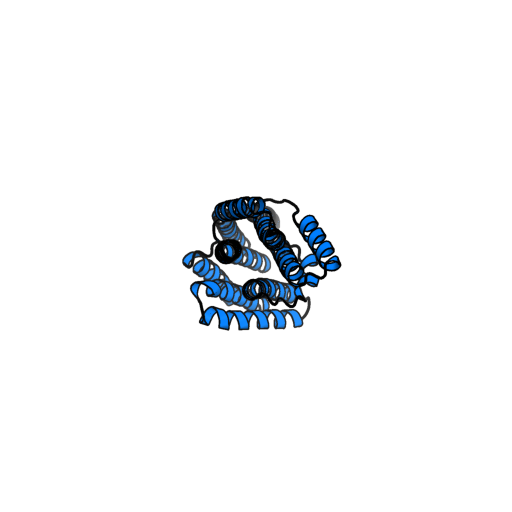1
ATOM 1936 O O . SER A 1 243 ? 7.857 -5.485 7.170 1.00 98.00 243 SER A O 1
ATOM 1938 N N . PHE A 1 244 ? 7.342 -3.593 8.236 1.00 97.88 244 PHE A N 1
ATOM 1939 C CA . PHE A 1 244 ? 8.227 -2.760 7.406 1.00 97.88 244 PHE A CA 1
ATOM 1940 C C . PHE A 1 244 ? 9.704 -3.129 7.568 1.00 97.88 244 PHE A C 1
ATOM 1942 O O . PHE A 1 244 ? 10.456 -3.094 6.592 1.00 97.88 244 PHE A O 1
ATOM 1949 N N . LYS A 1 245 ? 10.124 -3.511 8.780 1.00 97.56 245 LYS A N 1
ATOM 1950 C CA . LYS A 1 245 ? 11.475 -4.024 9.032 1.00 97.56 245 LYS A CA 1
ATOM 1951 C C . LYS A 1 245 ? 11.734 -5.314 8.256 1.00 97.56 245 LYS A C 1
ATOM 1953 O O . LYS A 1 245 ? 12.784 -5.424 7.628 1.00 97.56 245 LYS A O 1
ATOM 1958 N N . ASP A 1 246 ? 10.788 -6.247 8.284 1.00 96.81 246 ASP A N 1
ATOM 1959 C CA . ASP A 1 246 ? 10.908 -7.541 7.609 1.00 96.81 246 ASP A CA 1
ATOM 1960 C C . ASP A 1 246 ? 10.911 -7.383 6.083 1.00 96.81 246 ASP A C 1
ATOM 1962 O O . ASP A 1 246 ? 11.723 -8.007 5.396 1.00 96.81 246 ASP A O 1
ATOM 1966 N N . TRP A 1 247 ? 10.090 -6.469 5.556 1.00 97.06 247 TRP A N 1
ATOM 1967 C CA . TRP A 1 247 ? 10.107 -6.097 4.139 1.00 97.06 247 TRP A CA 1
ATOM 1968 C C . TRP A 1 247 ? 11.406 -5.374 3.730 1.00 97.06 247 TRP A C 1
ATOM 1970 O O . TRP A 1 247 ? 11.859 -5.486 2.592 1.00 97.06 247 TRP A O 1
ATOM 1980 N N . GLY A 1 248 ? 12.054 -4.668 4.661 1.00 96.50 248 GLY A N 1
ATOM 1981 C CA . GLY A 1 248 ? 13.271 -3.885 4.421 1.00 96.50 248 GLY A CA 1
ATOM 1982 C C . GLY A 1 248 ? 13.014 -2.420 4.052 1.00 96.50 248 GLY A C 1
ATOM 1983 O O . GLY A 1 248 ? 13.941 -1.730 3.637 1.00 96.50 248 GLY A O 1
ATOM 1984 N N . ALA A 1 249 ? 11.783 -1.929 4.221 1.00 96.25 249 ALA A N 1
ATOM 1985 C CA . ALA A 1 249 ? 11.396 -0.542 3.966 1.00 96.25 249 ALA A CA 1
ATOM 1986 C C . ALA A 1 249 ? 11.789 0.363 5.147 1.00 96.25 249 ALA A C 1
ATOM 1988 O O . ALA A 1 249 ? 10.958 0.818 5.939 1.00 96.25 249 ALA A O 1
ATOM 1989 N N . THR A 1 250 ? 13.095 0.579 5.315 1.00 96.25 250 THR A N 1
ATOM 1990 C CA . THR A 1 250 ? 13.665 1.271 6.479 1.00 96.25 250 THR A CA 1
ATOM 1991 C C . THR A 1 250 ? 13.246 2.734 6.606 1.00 96.25 250 THR A C 1
ATOM 1993 O O . THR A 1 250 ? 13.217 3.246 7.726 1.00 96.25 250 THR A O 1
ATOM 1996 N N . HIS A 1 251 ? 12.887 3.405 5.510 1.00 95.00 251 HIS A N 1
ATOM 1997 C CA . HIS A 1 251 ? 12.344 4.765 5.559 1.00 95.00 251 HIS A CA 1
ATOM 1998 C C . HIS A 1 251 ? 10.936 4.777 6.162 1.00 95.00 251 HIS A C 1
ATOM 2000 O O . HIS A 1 251 ? 10.683 5.474 7.147 1.00 95.00 251 HIS A O 1
ATOM 2006 N N . LEU A 1 252 ? 10.055 3.906 5.667 1.00 95.44 252 LEU A N 1
ATOM 2007 C CA . LEU A 1 252 ? 8.678 3.782 6.163 1.00 95.44 252 LEU A CA 1
ATOM 2008 C C . LEU A 1 252 ? 8.624 3.308 7.619 1.00 95.44 252 LEU A C 1
ATOM 2010 O O . LEU A 1 252 ? 7.808 3.784 8.408 1.00 95.44 252 LEU A O 1
ATOM 2014 N N . LEU A 1 253 ? 9.551 2.428 8.009 1.00 96.69 253 LEU A N 1
ATOM 2015 C CA . LEU A 1 253 ? 9.749 2.029 9.402 1.00 96.69 253 LEU A CA 1
ATOM 2016 C C . LEU A 1 253 ? 9.970 3.251 10.301 1.00 96.69 253 LEU A C 1
ATOM 2018 O O . LEU A 1 253 ? 9.308 3.379 11.332 1.00 96.69 253 LEU A O 1
ATOM 2022 N N . LYS A 1 254 ? 10.886 4.153 9.919 1.00 96.25 254 LYS A N 1
ATOM 2023 C CA . LYS A 1 254 ? 11.182 5.371 10.689 1.00 96.25 254 LYS A CA 1
ATOM 2024 C C . LYS A 1 254 ? 9.969 6.295 10.760 1.00 96.25 254 LYS A C 1
ATOM 2026 O O . LYS A 1 254 ? 9.686 6.819 11.833 1.00 96.25 254 LYS A O 1
ATOM 2031 N N . GLN A 1 255 ? 9.231 6.458 9.661 1.00 94.75 255 GLN A N 1
ATOM 2032 C CA . GLN A 1 255 ? 8.002 7.259 9.644 1.00 94.75 255 GLN A CA 1
ATOM 2033 C C . GLN A 1 255 ? 6.966 6.737 10.651 1.00 94.75 255 GLN A C 1
ATOM 2035 O O . GLN A 1 255 ? 6.460 7.503 11.473 1.00 94.75 255 GLN A O 1
ATOM 2040 N N . VAL A 1 256 ? 6.690 5.428 10.642 1.00 96.31 256 VAL A N 1
ATOM 2041 C CA . VAL A 1 256 ? 5.746 4.802 11.583 1.00 96.31 256 VAL A CA 1
ATOM 2042 C C . VAL A 1 256 ? 6.240 4.902 13.024 1.00 96.31 256 VAL A C 1
ATOM 2044 O O . VAL A 1 256 ? 5.456 5.204 13.923 1.00 96.31 256 VAL A O 1
ATOM 2047 N N . GLU A 1 257 ? 7.534 4.687 13.257 1.00 96.12 257 GLU A N 1
ATOM 2048 C CA . GLU A 1 257 ? 8.131 4.815 14.586 1.00 96.12 257 GLU A CA 1
ATOM 2049 C C . GLU A 1 257 ? 7.998 6.242 15.131 1.00 96.12 257 GLU A C 1
ATOM 2051 O O . GLU A 1 257 ? 7.604 6.410 16.284 1.00 96.12 257 GLU A O 1
ATOM 2056 N N . ASN A 1 258 ? 8.238 7.260 14.302 1.00 95.31 258 ASN A N 1
ATOM 2057 C CA . ASN A 1 258 ? 8.054 8.658 14.686 1.00 95.31 258 ASN A CA 1
ATOM 2058 C C . ASN A 1 258 ? 6.591 8.943 15.051 1.00 95.31 258 ASN A C 1
ATOM 2060 O O . ASN A 1 258 ? 6.328 9.481 16.125 1.00 95.31 258 ASN A O 1
ATOM 2064 N N . LYS A 1 259 ? 5.633 8.513 14.215 1.00 94.25 259 LYS A N 1
ATOM 2065 C CA . LYS A 1 259 ? 4.193 8.685 14.481 1.00 94.25 259 LYS A CA 1
ATOM 2066 C C . LYS A 1 259 ? 3.776 8.020 15.796 1.00 94.25 259 LYS A C 1
ATOM 2068 O O . LYS A 1 259 ? 3.077 8.623 16.607 1.00 94.25 259 LYS A O 1
ATOM 2073 N N . ARG A 1 260 ? 4.266 6.805 16.048 1.00 95.19 260 ARG A N 1
ATOM 2074 C CA . ARG A 1 260 ? 4.029 6.056 17.290 1.00 95.19 260 ARG A CA 1
ATOM 2075 C C . ARG A 1 260 ? 4.618 6.763 18.516 1.00 95.19 260 ARG A C 1
ATOM 2077 O O . ARG A 1 260 ? 3.970 6.812 19.558 1.00 95.19 260 ARG A O 1
ATOM 2084 N N . GLN A 1 261 ? 5.838 7.294 18.419 1.00 95.00 261 GLN A N 1
ATOM 2085 C CA . GLN A 1 261 ? 6.471 8.030 19.519 1.00 95.00 261 GLN A CA 1
ATOM 2086 C C . GLN A 1 261 ? 5.728 9.327 19.846 1.00 95.00 261 GLN A C 1
ATOM 2088 O O . GLN A 1 261 ? 5.544 9.625 21.025 1.00 95.00 261 GLN A O 1
ATOM 2093 N N . THR A 1 262 ? 5.289 10.072 18.828 1.00 94.69 262 THR A N 1
ATOM 2094 C CA . THR A 1 262 ? 4.453 11.268 19.007 1.00 94.69 262 THR A CA 1
ATOM 2095 C C . THR A 1 262 ? 3.167 10.919 19.747 1.00 94.69 262 THR A C 1
ATOM 2097 O O . THR A 1 262 ? 2.897 11.511 20.789 1.00 94.69 262 THR A O 1
ATOM 2100 N N . LEU A 1 263 ? 2.461 9.873 19.303 1.00 93.44 263 LEU A N 1
ATOM 2101 C CA . LEU A 1 263 ? 1.220 9.426 19.934 1.00 93.44 263 LEU A CA 1
ATOM 2102 C C . LEU A 1 263 ? 1.399 9.061 21.417 1.00 93.44 263 LEU A C 1
ATOM 2104 O O . LEU A 1 263 ? 0.588 9.447 22.250 1.00 93.44 263 LEU A O 1
ATOM 2108 N N . ILE A 1 264 ? 2.479 8.357 21.774 1.00 92.00 264 ILE A N 1
ATOM 2109 C CA . ILE A 1 264 ? 2.769 8.007 23.177 1.00 92.00 264 ILE A CA 1
ATOM 2110 C C . ILE A 1 264 ? 3.001 9.255 24.027 1.00 92.00 264 ILE A C 1
ATOM 2112 O O . ILE A 1 264 ? 2.518 9.330 25.156 1.00 92.00 264 ILE A O 1
ATOM 2116 N N . ARG A 1 265 ? 3.753 10.231 23.507 1.00 91.94 265 ARG A N 1
ATOM 2117 C CA . ARG A 1 265 ? 4.011 11.484 24.229 1.00 91.94 265 ARG A CA 1
ATOM 2118 C C . ARG A 1 265 ? 2.710 12.243 24.472 1.00 91.94 265 ARG A C 1
ATOM 2120 O O . ARG A 1 265 ? 2.490 12.703 25.586 1.00 91.94 265 ARG A O 1
ATOM 2127 N N . GLU A 1 266 ? 1.857 12.341 23.460 1.00 88.44 266 GLU A N 1
ATOM 2128 C CA . GLU A 1 266 ? 0.567 13.030 23.544 1.00 88.44 266 GLU A CA 1
ATOM 2129 C C . GLU A 1 266 ? -0.406 12.326 24.493 1.00 88.44 266 GLU A C 1
ATOM 2131 O O . GLU A 1 266 ? -1.004 12.988 25.340 1.00 88.44 266 GLU A O 1
ATOM 2136 N N . ASN A 1 267 ? -0.505 10.996 24.422 1.00 83.62 267 ASN A N 1
ATOM 2137 C CA . ASN A 1 267 ? -1.379 10.215 25.297 1.00 83.62 267 ASN A CA 1
ATOM 2138 C C . ASN A 1 267 ? -0.962 10.337 26.774 1.00 83.62 267 ASN A C 1
ATOM 2140 O O . ASN A 1 267 ? -1.780 10.655 27.632 1.00 83.62 267 ASN A O 1
ATOM 2144 N N . ASN A 1 268 ? 0.339 10.221 27.066 1.00 81.06 268 ASN A N 1
ATOM 2145 C CA . ASN A 1 268 ? 0.856 10.393 28.428 1.00 81.06 268 ASN A CA 1
ATOM 2146 C C . ASN A 1 268 ? 0.605 11.812 28.979 1.00 81.06 268 ASN A C 1
ATOM 2148 O O . ASN A 1 268 ? 0.401 11.988 30.178 1.00 81.06 268 ASN A O 1
ATOM 2152 N N . LEU A 1 269 ? 0.619 12.842 28.123 1.00 68.00 269 LEU A N 1
ATOM 2153 C CA . LEU A 1 269 ? 0.291 14.217 28.522 1.00 68.00 269 LEU A CA 1
ATOM 2154 C C . LEU A 1 269 ? -1.206 14.401 28.822 1.00 68.00 269 LEU A C 1
ATOM 2156 O O . LEU A 1 269 ? -1.551 15.254 29.642 1.00 68.00 269 LEU A O 1
ATOM 2160 N N . GLN A 1 270 ? -2.091 13.634 28.179 1.00 62.16 270 GLN A N 1
ATOM 2161 C CA . GLN A 1 270 ? -3.527 13.650 28.470 1.00 62.16 270 GLN A CA 1
ATOM 2162 C C . GLN A 1 270 ? -3.832 12.987 29.820 1.00 62.16 270 GLN A C 1
ATOM 2164 O O . GLN A 1 270 ? -4.555 13.582 30.619 1.00 62.16 270 GLN A O 1
ATOM 2169 N N . ASP A 1 271 ? -3.193 11.855 30.131 1.00 60.03 271 ASP A N 1
ATOM 2170 C CA . ASP A 1 271 ? -3.341 11.155 31.419 1.00 60.03 271 ASP A CA 1
ATOM 2171 C C . ASP A 1 271 ? -2.882 12.004 32.626 1.00 60.03 271 ASP A C 1
ATOM 2173 O O . ASP A 1 271 ? -3.471 11.968 33.712 1.00 60.03 271 ASP A O 1
ATOM 2177 N N . VAL A 1 272 ? -1.850 12.837 32.447 1.00 59.25 272 VAL A N 1
ATOM 2178 C CA . VAL A 1 272 ? -1.372 13.770 33.489 1.00 59.25 272 VAL A CA 1
ATOM 2179 C C . VAL A 1 272 ? -2.339 14.945 33.699 1.00 59.25 272 VAL A C 1
ATOM 2181 O O . VAL A 1 272 ? -2.514 15.420 34.821 1.00 59.25 272 VAL A O 1
ATOM 2184 N N . LYS A 1 273 ? -3.011 15.423 32.644 1.00 57.12 273 LYS A N 1
ATOM 2185 C CA . LYS A 1 273 ? -3.987 16.520 32.759 1.00 57.12 273 LYS A CA 1
ATOM 2186 C C . LYS A 1 273 ? -5.297 16.058 33.398 1.00 57.12 273 LYS A C 1
ATOM 2188 O O . LYS A 1 273 ? -5.807 16.761 34.271 1.00 57.12 273 LYS A O 1
ATOM 2193 N N . THR A 1 274 ? -5.808 14.885 33.027 1.00 58.09 274 THR A N 1
ATOM 2194 C CA . THR A 1 274 ? -7.041 14.317 33.604 1.00 58.09 274 THR A CA 1
ATOM 2195 C C . THR A 1 274 ? -6.874 13.963 35.084 1.00 58.09 274 THR A C 1
ATOM 2197 O O . THR A 1 274 ? -7.781 14.216 35.874 1.00 58.09 274 THR A O 1
ATOM 2200 N N . SER A 1 275 ? -5.695 13.490 35.502 1.00 56.22 275 SER A N 1
ATOM 2201 C CA . SER A 1 275 ? -5.390 13.223 36.919 1.00 56.22 275 SER A CA 1
ATOM 2202 C C . SER A 1 275 ? -5.233 14.488 37.784 1.00 56.22 275 SER A C 1
ATOM 2204 O O . SER A 1 275 ? -5.498 14.441 38.985 1.00 56.22 275 SER A O 1
ATOM 2206 N N . SER A 1 276 ? -4.872 15.635 37.194 1.00 53.38 276 SER A N 1
ATOM 2207 C CA . SER A 1 276 ? -4.735 16.924 37.901 1.00 53.38 276 SER A CA 1
ATOM 2208 C C . SER A 1 276 ? -6.051 17.685 38.146 1.00 53.38 276 SER A C 1
ATOM 2210 O O . SER A 1 276 ? -6.069 18.621 38.942 1.00 53.38 276 SER A O 1
ATOM 2212 N N . CYS A 1 277 ? -7.157 17.290 37.500 1.00 47.88 277 CYS A N 1
ATOM 2213 C CA . CYS A 1 277 ? -8.449 17.991 37.566 1.00 47.88 277 CYS A CA 1
ATOM 2214 C C . CYS A 1 277 ? -9.474 17.370 38.532 1.00 47.88 277 CYS A C 1
ATOM 2216 O O . CYS A 1 277 ? -10.640 17.745 38.466 1.00 47.88 277 CYS A O 1
ATOM 2218 N N . ASN A 1 278 ? -9.088 16.470 39.444 1.00 45.00 278 ASN A N 1
ATOM 2219 C CA . ASN A 1 278 ? -9.995 16.023 40.510 1.00 45.00 278 ASN A CA 1
ATOM 2220 C C . ASN A 1 278 ? -10.058 17.079 41.631 1.00 45.00 278 ASN A C 1
ATOM 2222 O O . ASN A 1 278 ? -9.088 17.199 42.389 1.00 45.00 278 ASN A O 1
ATOM 2226 N N . PRO A 1 279 ? -11.171 17.821 41.809 1.00 48.38 279 PRO A N 1
ATOM 2227 C CA . PRO A 1 279 ? -11.353 18.617 43.008 1.00 48.38 279 PRO A CA 1
ATOM 2228 C C . PRO A 1 279 ? -11.581 17.631 44.150 1.00 48.38 279 PRO A C 1
ATOM 2230 O O . PRO A 1 279 ? -12.484 16.793 44.099 1.00 48.38 279 PRO A O 1
ATOM 2233 N N . LYS A 1 280 ? -10.753 17.715 45.191 1.00 48.78 280 LYS A N 1
ATOM 2234 C CA . LYS A 1 280 ? -11.078 17.087 46.469 1.00 48.78 280 LYS A CA 1
ATOM 2235 C C . LYS A 1 280 ? -12.449 17.619 46.882 1.00 48.78 280 LYS A C 1
ATOM 2237 O O . LYS A 1 280 ? -12.607 18.821 47.076 1.00 48.78 280 LYS A O 1
ATOM 2242 N N . HIS A 1 281 ? -13.438 16.734 46.969 1.00 47.28 281 HIS A N 1
ATOM 2243 C CA . HIS A 1 281 ? -14.646 17.015 47.727 1.00 47.28 281 HIS A CA 1
ATOM 2244 C C . HIS A 1 281 ? -14.214 17.186 49.187 1.00 47.28 281 HIS A C 1
ATOM 2246 O O . HIS A 1 281 ? -14.066 16.209 49.920 1.00 47.28 281 HIS A O 1
ATOM 2252 N N . ASP A 1 282 ? -13.957 18.432 49.578 1.00 44.53 282 ASP A N 1
ATOM 2253 C CA . ASP A 1 282 ? -13.921 18.841 50.974 1.00 44.53 282 ASP A CA 1
ATOM 2254 C C . ASP A 1 282 ? -15.343 18.672 51.524 1.00 44.53 282 ASP A C 1
ATOM 2256 O O . ASP A 1 282 ? -16.231 19.500 51.319 1.00 44.53 282 ASP A O 1
ATOM 2260 N N . LEU A 1 283 ? -15.573 17.536 52.182 1.00 45.25 283 LEU A N 1
ATOM 2261 C CA . LEU A 1 283 ? -16.672 17.358 53.123 1.00 45.25 283 LEU A CA 1
ATOM 2262 C C . LEU A 1 283 ? -16.362 18.235 54.340 1.00 45.25 283 LEU A C 1
ATOM 2264 O O . LEU A 1 283 ? -15.572 17.862 55.207 1.00 45.25 283 LEU A O 1
ATOM 2268 N N . GLY A 1 284 ? -16.939 19.434 54.350 1.00 56.44 284 GLY A N 1
ATOM 2269 C CA . GLY A 1 284 ? -16.964 20.311 55.512 1.00 56.44 284 GLY A CA 1
ATOM 2270 C C . GLY A 1 284 ? -18.099 19.951 56.475 1.00 56.44 284 GLY A C 1
ATOM 2271 O O . GLY A 1 284 ? -19.214 19.701 56.023 1.00 56.44 284 GLY A O 1
ATOM 2272 N N . CYS A 1 285 ? -17.764 20.045 57.768 1.00 40.22 285 CYS A N 1
ATOM 2273 C CA . CYS A 1 285 ? -18.618 20.180 58.960 1.00 40.22 285 CYS A CA 1
ATOM 2274 C C . CYS A 1 285 ? -19.494 18.994 59.390 1.00 40.22 285 CYS A C 1
ATOM 2276 O O . CYS A 1 285 ? -20.469 18.647 58.692 1.00 40.22 285 CYS A O 1
#

pLDDT: mean 86.0, std 14.56, range [31.78, 98.88]